Protein AF-A0A2T1HLU1-F1 (afdb_monomer_lite)

Sequence (215 aa):
MAVMACAAAVSLAGPLRANEGPKGLVTSASASSLEPFRSGLAANMRNCAAGLTEGRRAAAMAALNRARHLALAATTVDSLGLQTADAFRQAYDAIKKARALVQDGRPERAAEVLAQAAAGLDKAPMGQPASFRAADALSGALGQTAVNASGETLGTLKGLHADKDHLVADLRVGGVLGLGAKTISLDADQVLLGRPYVALATKAGPTDLKNNSSK

Organism: NCBI:txid2109933

Radius of gyration: 18.02 Å; chains: 1; bounding box: 42×55×50 Å

Foldseek 3Di:
DDDDDDDDDADADDDADDDDAAFFKAAFPPDFFPVLLLVLLLVLLLQLLVCLVVVVNVSNVVSLQLNLQSLQLLLFRPQFDPQLNVLSVQLNVLSVVLVVCVVVVNNNVNSVSSNVSSVSSVPGDGDGGPHDRPHRRVPLQAQAFEAESNSATQAGFHDWDDDPRWIWTWGFDDDDPPPPTDTDIFTFRMWGRGPSYIYGHGPDDNVNSVVVVPD

Structure (mmCIF, N/CA/C/O backbone):
data_AF-A0A2T1HLU1-F1
#
_entry.id   AF-A0A2T1HLU1-F1
#
loop_
_atom_site.group_PDB
_atom_site.id
_atom_site.type_symbol
_atom_site.label_atom_id
_atom_site.label_alt_id
_atom_site.label_comp_id
_atom_site.label_asym_id
_atom_site.label_entity_id
_atom_site.label_seq_id
_atom_site.pdbx_PDB_ins_code
_atom_site.Cartn_x
_atom_site.Cartn_y
_atom_site.Cartn_z
_atom_site.occupancy
_atom_site.B_iso_or_equiv
_atom_site.auth_seq_id
_atom_site.auth_comp_id
_atom_site.auth_asym_id
_atom_site.auth_atom_id
_atom_site.pdbx_PDB_model_num
ATOM 1 N N . MET A 1 1 ? 14.516 30.848 -26.132 1.00 34.84 1 MET A N 1
ATOM 2 C CA . MET A 1 1 ? 13.558 29.786 -25.756 1.00 34.84 1 MET A CA 1
ATOM 3 C C . MET A 1 1 ? 13.816 28.578 -26.636 1.00 34.84 1 MET A C 1
ATOM 5 O O . MET A 1 1 ? 13.487 28.634 -27.809 1.00 34.84 1 MET A O 1
ATOM 9 N N . ALA A 1 2 ? 14.448 27.539 -26.094 1.00 31.67 2 ALA A N 1
ATOM 10 C CA . ALA A 1 2 ? 14.450 26.185 -26.648 1.00 31.67 2 ALA A CA 1
ATOM 11 C C . ALA A 1 2 ? 15.006 25.261 -25.555 1.00 31.67 2 ALA A C 1
ATOM 13 O O . ALA A 1 2 ? 16.210 25.250 -25.319 1.00 31.67 2 ALA A O 1
ATOM 14 N N . VAL A 1 3 ? 14.133 24.552 -24.834 1.00 30.11 3 VAL A N 1
ATOM 15 C CA . VAL A 1 3 ? 14.560 23.445 -23.968 1.00 30.11 3 VAL A CA 1
ATOM 16 C C . VAL A 1 3 ? 14.265 22.170 -24.739 1.00 30.11 3 VAL A C 1
ATOM 18 O O . VAL A 1 3 ? 13.115 21.803 -24.964 1.00 30.11 3 VAL A O 1
ATOM 21 N N . MET A 1 4 ? 15.345 21.570 -25.217 1.00 27.19 4 MET A N 1
ATOM 22 C CA . MET A 1 4 ? 15.395 20.323 -25.959 1.00 27.19 4 MET A CA 1
ATOM 23 C C . MET A 1 4 ? 15.086 19.175 -24.985 1.00 27.19 4 MET A C 1
ATOM 25 O O . MET A 1 4 ? 15.872 18.897 -24.081 1.00 27.19 4 MET A O 1
ATOM 29 N N . ALA A 1 5 ? 13.920 18.542 -25.124 1.00 29.97 5 ALA A N 1
ATOM 30 C CA . ALA A 1 5 ? 13.559 17.352 -24.359 1.00 29.97 5 ALA A CA 1
ATOM 31 C C . ALA A 1 5 ? 14.216 16.122 -25.007 1.00 29.97 5 ALA A C 1
ATOM 33 O O . ALA A 1 5 ? 13.769 15.640 -26.046 1.00 29.97 5 ALA A O 1
ATOM 34 N N . CYS A 1 6 ? 15.302 15.630 -24.408 1.00 26.39 6 CYS A N 1
ATOM 35 C CA . CYS A 1 6 ? 15.896 14.346 -24.774 1.00 26.39 6 CYS A CA 1
ATOM 36 C C . CYS A 1 6 ? 14.992 13.207 -24.283 1.00 26.39 6 CYS A C 1
ATOM 38 O O . CYS A 1 6 ? 14.984 12.876 -23.099 1.00 26.39 6 CYS A O 1
ATOM 40 N N . ALA A 1 7 ? 14.246 12.600 -25.205 1.00 32.44 7 ALA A N 1
ATOM 41 C CA . ALA A 1 7 ? 13.585 11.319 -25.002 1.00 32.44 7 ALA A CA 1
ATOM 42 C C . ALA A 1 7 ? 14.643 10.202 -25.010 1.00 32.44 7 ALA A C 1
ATOM 44 O O . ALA A 1 7 ? 15.293 9.952 -26.025 1.00 32.44 7 ALA A O 1
ATOM 45 N N . ALA A 1 8 ? 14.850 9.544 -23.869 1.00 33.41 8 ALA A N 1
ATOM 46 C CA . ALA A 1 8 ? 15.719 8.378 -23.785 1.00 33.41 8 ALA A CA 1
ATOM 47 C C . ALA A 1 8 ? 14.944 7.129 -24.235 1.00 33.41 8 ALA A C 1
ATOM 49 O O . ALA A 1 8 ? 14.160 6.566 -23.475 1.00 33.41 8 ALA A O 1
ATOM 50 N N . ALA A 1 9 ? 15.171 6.703 -25.478 1.00 32.00 9 ALA A N 1
ATOM 51 C CA . ALA A 1 9 ? 14.734 5.404 -25.979 1.00 32.00 9 ALA A CA 1
ATOM 52 C C . ALA A 1 9 ? 15.482 4.271 -25.247 1.00 32.00 9 ALA A C 1
ATOM 54 O O . ALA A 1 9 ? 16.709 4.304 -25.106 1.00 32.00 9 ALA A O 1
ATOM 55 N N . VAL A 1 10 ? 14.741 3.273 -24.762 1.00 38.66 10 VAL A N 1
ATOM 56 C CA . VAL A 1 10 ? 15.277 2.094 -24.067 1.00 38.66 10 VAL A CA 1
ATOM 57 C C . VAL A 1 10 ? 15.763 1.079 -25.105 1.00 38.66 10 VAL A C 1
ATOM 59 O O . VAL A 1 10 ? 14.991 0.645 -25.951 1.00 38.66 10 VAL A O 1
ATOM 62 N N . SER A 1 11 ? 17.035 0.678 -25.028 1.00 29.33 11 SER A N 1
ATOM 63 C CA . SER A 1 11 ? 17.595 -0.435 -25.807 1.00 29.33 11 SER A CA 1
ATOM 64 C C . SER A 1 11 ? 18.069 -1.532 -24.849 1.00 29.33 11 SER A C 1
ATOM 66 O O . SER A 1 11 ? 18.832 -1.260 -23.920 1.00 29.33 11 SER A O 1
ATOM 68 N N . LEU A 1 12 ? 17.561 -2.753 -25.035 1.00 34.22 12 LEU A N 1
ATOM 69 C CA . LEU A 1 12 ? 17.848 -3.942 -24.226 1.00 34.22 12 LEU A CA 1
ATOM 70 C C . LEU A 1 12 ? 19.038 -4.699 -24.832 1.00 34.22 12 LEU A C 1
ATOM 72 O O . LEU A 1 12 ? 18.894 -5.334 -25.874 1.00 34.22 12 LEU A O 1
ATOM 76 N N . ALA A 1 13 ? 20.200 -4.674 -24.178 1.00 26.97 13 ALA A N 1
ATOM 77 C CA . ALA A 1 13 ? 21.336 -5.507 -24.569 1.00 26.97 13 ALA A CA 1
ATOM 78 C C . ALA A 1 13 ? 22.122 -6.005 -23.343 1.00 26.97 13 ALA A C 1
ATOM 80 O O . ALA A 1 13 ? 22.794 -5.220 -22.682 1.00 26.97 13 ALA A O 1
ATOM 81 N N . GLY A 1 14 ? 22.082 -7.319 -23.084 1.00 29.09 14 GLY A N 1
ATOM 82 C CA . GLY A 1 14 ? 23.094 -8.027 -22.280 1.00 29.09 14 GLY A CA 1
ATOM 83 C C . GLY A 1 14 ? 22.572 -8.883 -21.108 1.00 29.09 14 GLY A C 1
ATOM 84 O O . GLY A 1 14 ? 21.526 -8.570 -20.542 1.00 29.09 14 GLY A O 1
ATOM 85 N N . PRO A 1 15 ? 23.276 -9.981 -20.740 1.00 32.09 15 PRO A N 1
ATOM 86 C CA . PRO A 1 15 ? 22.834 -10.925 -19.713 1.00 32.09 15 PRO A CA 1
ATOM 87 C C . PRO A 1 15 ? 23.184 -10.466 -18.283 1.00 32.09 15 PRO A C 1
ATOM 89 O O . PRO A 1 15 ? 24.243 -9.894 -18.028 1.00 32.09 15 PRO A O 1
ATOM 92 N N . LEU A 1 16 ? 22.279 -10.769 -17.347 1.00 37.69 16 LEU A N 1
ATOM 93 C CA . LEU A 1 16 ? 22.214 -10.239 -15.979 1.00 37.69 16 LEU A CA 1
ATOM 94 C C . LEU A 1 16 ? 23.014 -11.083 -14.965 1.00 37.69 16 LEU A C 1
ATOM 96 O O . LEU A 1 16 ? 22.913 -12.310 -14.955 1.00 37.69 16 LEU A O 1
ATOM 100 N N . ARG A 1 17 ? 23.751 -10.428 -14.054 1.00 34.91 17 ARG A N 1
ATOM 101 C CA . ARG A 1 17 ? 24.368 -11.051 -12.864 1.00 34.91 17 ARG A CA 1
ATOM 102 C C . AR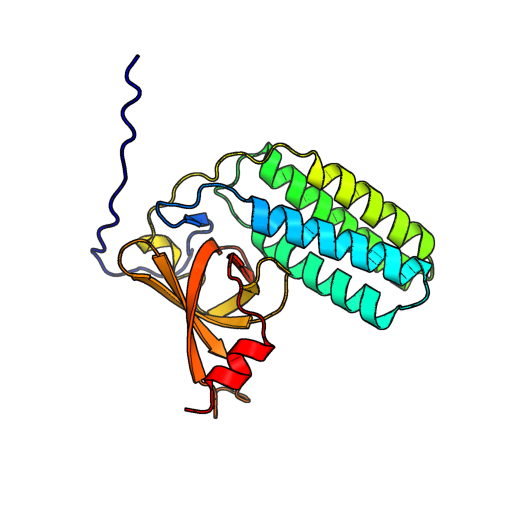G A 1 17 ? 23.479 -10.863 -11.631 1.00 34.91 17 ARG A C 1
ATOM 104 O O . ARG A 1 17 ? 22.910 -9.796 -11.425 1.00 34.91 17 ARG A O 1
ATOM 111 N N . ALA A 1 18 ? 23.370 -11.901 -10.805 1.00 40.62 18 ALA A N 1
ATOM 112 C CA . ALA A 1 18 ? 22.558 -11.913 -9.591 1.00 40.62 18 ALA A CA 1
ATOM 113 C C . ALA A 1 18 ? 23.353 -11.403 -8.377 1.00 40.62 18 ALA A C 1
ATOM 115 O O . ALA A 1 18 ? 24.439 -11.914 -8.112 1.00 40.62 18 ALA A O 1
ATOM 116 N N . ASN A 1 19 ? 22.807 -10.416 -7.653 1.00 41.62 19 ASN A N 1
ATOM 117 C CA . ASN A 1 19 ? 22.535 -10.500 -6.201 1.00 41.62 19 ASN A CA 1
ATOM 118 C C . ASN A 1 19 ? 22.195 -9.166 -5.521 1.00 41.62 19 ASN A C 1
ATOM 120 O O . ASN A 1 19 ? 21.765 -9.177 -4.373 1.00 41.62 19 ASN A O 1
ATOM 124 N N . GLU A 1 20 ? 22.210 -8.041 -6.228 1.00 44.56 20 GLU A N 1
ATOM 125 C CA . GLU A 1 20 ? 21.619 -6.792 -5.733 1.00 44.56 20 GLU A CA 1
ATOM 126 C C . GLU A 1 20 ? 20.820 -6.155 -6.866 1.00 44.56 20 GLU A C 1
ATOM 128 O O . GLU A 1 20 ? 21.337 -5.402 -7.681 1.00 44.56 20 GLU A O 1
ATOM 133 N N . GLY A 1 21 ? 19.554 -6.560 -6.995 1.00 43.56 21 GLY A N 1
ATOM 134 C CA . GLY A 1 21 ? 18.690 -5.993 -8.024 1.00 43.56 21 GLY A CA 1
ATOM 135 C C . GLY A 1 21 ? 18.366 -4.521 -7.720 1.00 43.56 21 GLY A C 1
ATOM 136 O O . GLY A 1 21 ? 18.108 -4.205 -6.555 1.00 43.56 21 GLY A O 1
ATOM 137 N N . PRO A 1 22 ? 18.353 -3.632 -8.723 1.00 49.66 22 PRO A N 1
ATOM 138 C CA . PRO A 1 22 ? 18.091 -2.213 -8.531 1.00 49.66 22 PRO A CA 1
ATOM 139 C C . PRO A 1 22 ? 16.688 -1.934 -8.002 1.00 49.66 22 PRO A C 1
ATOM 141 O O . PRO A 1 22 ? 15.705 -2.564 -8.393 1.00 49.66 22 PRO A O 1
ATOM 144 N N . LYS A 1 23 ? 16.613 -0.927 -7.135 1.00 56.12 23 LYS A N 1
ATOM 145 C CA . LYS A 1 23 ? 15.375 -0.280 -6.710 1.00 56.12 23 LYS A CA 1
ATOM 146 C C . LYS A 1 23 ? 15.230 1.013 -7.505 1.00 56.12 23 LYS A C 1
ATOM 148 O O . LYS A 1 23 ? 16.192 1.769 -7.626 1.00 56.12 23 LYS A O 1
ATOM 153 N N . GLY A 1 24 ? 14.050 1.291 -8.037 1.00 58.94 24 GLY A N 1
ATOM 154 C CA . GLY A 1 24 ? 13.871 2.454 -8.905 1.00 58.94 24 GLY A CA 1
ATOM 155 C C . GLY A 1 24 ? 12.438 2.633 -9.377 1.00 58.94 24 GLY A C 1
ATOM 156 O O . GLY A 1 24 ? 11.622 1.722 -9.256 1.00 58.94 24 GLY A O 1
ATOM 157 N N . LEU A 1 25 ? 12.125 3.804 -9.924 1.00 58.31 25 LEU A N 1
ATOM 158 C CA . LEU A 1 25 ? 10.894 3.993 -10.682 1.00 58.31 25 LEU A CA 1
ATOM 159 C C . LEU A 1 25 ? 11.155 3.754 -12.173 1.00 58.31 25 LEU A C 1
ATOM 161 O O . LEU A 1 25 ? 12.086 4.316 -12.748 1.00 58.31 25 LEU A O 1
ATOM 165 N N . VAL A 1 26 ? 10.289 2.964 -12.800 1.00 66.62 26 VAL A N 1
ATOM 166 C CA . VAL A 1 26 ? 10.208 2.813 -14.255 1.00 66.62 26 VAL A CA 1
ATOM 167 C C . VAL A 1 26 ? 8.943 3.521 -14.726 1.00 66.62 26 VAL A C 1
ATOM 169 O O . VAL A 1 26 ? 7.865 3.284 -14.179 1.00 66.62 26 VAL A O 1
ATOM 172 N N . THR A 1 27 ? 9.057 4.400 -15.718 1.00 57.19 27 THR A N 1
ATOM 173 C CA . THR A 1 27 ? 7.913 5.136 -16.267 1.00 57.19 27 THR A CA 1
ATOM 174 C C . THR A 1 27 ? 7.791 4.944 -17.770 1.00 57.19 27 THR A C 1
ATOM 176 O O . THR A 1 27 ? 8.790 4.773 -18.468 1.00 57.19 27 THR A O 1
ATOM 179 N N . SER A 1 28 ? 6.554 4.977 -18.263 1.00 55.19 28 SER A N 1
ATOM 180 C CA . SER A 1 28 ? 6.274 5.185 -19.686 1.00 55.19 28 SER A CA 1
ATOM 181 C C . SER A 1 28 ? 6.690 6.597 -20.118 1.00 55.19 28 SER A C 1
ATOM 183 O O . SER A 1 28 ? 6.848 7.493 -19.282 1.00 55.19 28 SER A O 1
ATOM 185 N N . ALA A 1 29 ? 6.835 6.826 -21.427 1.00 51.88 29 ALA A N 1
ATOM 186 C CA . ALA A 1 29 ? 7.208 8.138 -21.967 1.00 51.88 29 ALA A CA 1
ATOM 187 C C . ALA A 1 29 ? 6.184 9.243 -21.621 1.00 51.88 29 ALA A C 1
ATOM 189 O O . ALA A 1 29 ? 6.523 10.425 -21.585 1.00 51.88 29 ALA A O 1
ATOM 190 N N . SER A 1 30 ? 4.937 8.856 -21.331 1.00 45.25 30 SER A N 1
ATOM 191 C CA . SER A 1 30 ? 3.818 9.738 -20.986 1.00 45.25 30 SER A CA 1
ATOM 192 C C . SER A 1 30 ? 3.640 10.001 -19.488 1.00 45.25 30 SER A C 1
ATOM 194 O O . SER A 1 30 ? 2.820 10.840 -19.115 1.00 45.25 30 SER A O 1
ATOM 196 N N . ALA A 1 31 ? 4.364 9.299 -18.613 1.00 55.59 31 ALA A N 1
ATOM 197 C CA . ALA A 1 31 ? 4.151 9.366 -17.173 1.00 55.59 31 ALA A CA 1
ATOM 198 C C . ALA A 1 31 ? 5.407 9.857 -16.444 1.00 55.59 31 ALA A C 1
ATOM 200 O O . ALA A 1 31 ? 6.472 9.265 -16.545 1.00 55.59 31 ALA A O 1
ATOM 201 N N . SER A 1 32 ? 5.288 10.940 -15.675 1.00 58.56 32 SER A N 1
ATOM 202 C CA . SER A 1 32 ? 6.429 11.554 -14.972 1.00 58.56 32 SER A CA 1
ATOM 203 C C . SER A 1 32 ? 6.148 11.891 -13.505 1.00 58.56 32 SER A C 1
ATOM 205 O O . SER A 1 32 ? 6.942 12.580 -12.868 1.00 58.56 32 SER A O 1
ATOM 207 N N . SER A 1 33 ? 5.023 11.423 -12.949 1.00 70.25 33 SER A N 1
ATOM 208 C CA . SER A 1 33 ? 4.549 11.861 -11.632 1.00 70.25 33 SER A CA 1
ATOM 209 C C . SER A 1 33 ? 4.147 10.711 -10.721 1.00 70.25 33 SER A C 1
ATOM 211 O O . SER A 1 33 ? 3.265 9.933 -11.060 1.00 70.25 33 SER A O 1
ATOM 213 N N . LEU A 1 34 ? 4.678 10.700 -9.500 1.00 82.62 34 LEU A N 1
ATOM 214 C CA . LEU A 1 34 ? 4.344 9.750 -8.430 1.00 82.62 34 LEU A CA 1
ATOM 215 C C . LEU A 1 34 ? 2.917 9.904 -7.866 1.00 82.62 34 LEU A C 1
ATOM 217 O O . LEU A 1 34 ? 2.554 9.240 -6.891 1.00 82.62 34 LEU A O 1
ATOM 221 N N . GLU A 1 35 ? 2.105 10.770 -8.474 1.00 86.56 35 GLU A N 1
ATOM 222 C CA . GLU A 1 35 ? 0.759 11.114 -8.031 1.00 86.56 35 GLU A CA 1
ATOM 223 C C . GLU A 1 35 ? -0.157 9.918 -7.757 1.00 86.56 35 GLU A C 1
ATOM 225 O O . GLU A 1 35 ? -0.801 9.920 -6.705 1.00 86.56 35 GLU A O 1
ATOM 230 N N . PRO A 1 36 ? -0.222 8.875 -8.613 1.00 89.00 36 PRO A N 1
ATOM 231 C CA . PRO A 1 36 ? -1.123 7.752 -8.367 1.00 89.00 36 PRO A CA 1
ATOM 232 C C . PRO A 1 36 ? -0.821 7.058 -7.034 1.00 89.00 36 PRO A C 1
ATOM 234 O O . PRO A 1 36 ? -1.732 6.747 -6.266 1.00 89.00 36 PRO A O 1
ATOM 237 N N . PHE A 1 37 ? 0.464 6.870 -6.726 1.00 90.56 37 PHE A N 1
ATOM 238 C CA . PHE A 1 37 ? 0.914 6.208 -5.503 1.00 90.56 37 PHE A CA 1
ATOM 239 C C . PHE A 1 37 ? 0.718 7.089 -4.271 1.00 90.56 37 PHE A C 1
ATOM 241 O O . PHE A 1 37 ? 0.280 6.596 -3.230 1.00 90.56 37 PHE A O 1
ATOM 248 N N . ARG A 1 38 ? 0.993 8.395 -4.392 1.00 92.31 38 ARG A N 1
ATOM 249 C CA . ARG A 1 38 ? 0.718 9.372 -3.331 1.00 92.31 38 ARG A CA 1
ATOM 250 C C . ARG A 1 38 ? -0.767 9.394 -2.980 1.00 92.31 38 ARG A C 1
ATOM 252 O O . ARG A 1 38 ? -1.131 9.185 -1.824 1.00 92.31 38 ARG A O 1
ATOM 259 N N . SER A 1 39 ? -1.607 9.616 -3.988 1.00 92.69 39 SER A N 1
ATOM 260 C CA . SER A 1 39 ? -3.055 9.742 -3.841 1.00 92.69 39 SER A CA 1
ATOM 261 C C . SER A 1 39 ? -3.666 8.466 -3.265 1.00 92.69 39 SER A C 1
ATOM 263 O O . SER A 1 39 ? -4.430 8.520 -2.300 1.00 92.69 39 SER A O 1
ATOM 265 N N . GLY A 1 40 ? -3.268 7.294 -3.770 1.00 93.62 40 GLY A N 1
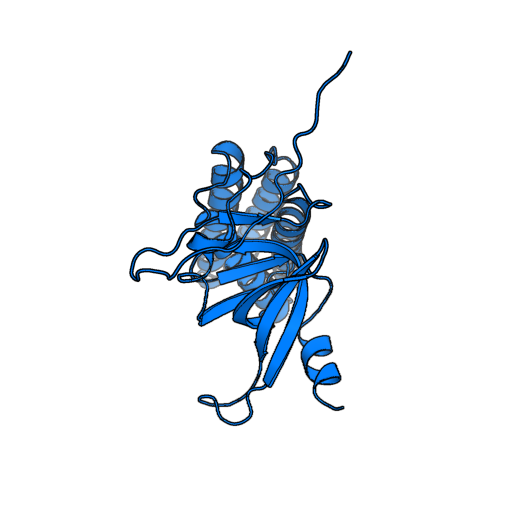ATOM 266 C CA . GLY A 1 40 ? -3.759 6.019 -3.254 1.00 93.62 40 GLY A CA 1
ATOM 267 C C . GLY A 1 40 ? -3.294 5.701 -1.829 1.00 93.62 40 GLY A C 1
ATOM 268 O O . GLY A 1 40 ? -4.068 5.150 -1.038 1.00 93.62 40 GLY A O 1
ATOM 269 N N . LEU A 1 41 ? -2.072 6.089 -1.449 1.00 95.62 41 LEU A N 1
ATOM 270 C CA . LEU A 1 41 ? -1.597 5.964 -0.070 1.00 95.62 41 LEU A CA 1
ATOM 271 C C . LEU A 1 41 ? -2.406 6.863 0.877 1.00 95.62 41 LEU A C 1
ATOM 273 O O . LEU A 1 41 ? -2.962 6.370 1.863 1.00 95.62 41 LEU A O 1
ATOM 277 N N . ALA A 1 42 ? -2.535 8.151 0.547 1.00 96.50 42 ALA A N 1
ATOM 278 C CA . ALA A 1 42 ? -3.305 9.112 1.334 1.00 96.50 42 ALA A CA 1
ATOM 279 C C . ALA A 1 42 ? -4.782 8.699 1.457 1.00 96.50 42 ALA A C 1
ATOM 281 O O . ALA A 1 42 ? -5.355 8.742 2.549 1.00 96.50 42 ALA A O 1
ATOM 282 N N . ALA A 1 43 ? -5.390 8.218 0.368 1.00 96.88 43 ALA A N 1
ATOM 283 C CA . ALA A 1 43 ? -6.762 7.723 0.364 1.00 96.88 43 ALA A CA 1
ATOM 284 C C . ALA A 1 43 ? -6.950 6.523 1.305 1.00 96.88 43 ALA A C 1
ATOM 286 O O . ALA A 1 43 ? -7.902 6.500 2.083 1.00 96.88 43 ALA A O 1
ATOM 287 N N . ASN A 1 44 ? -6.038 5.545 1.305 1.00 97.62 44 ASN A N 1
ATOM 288 C CA . ASN A 1 44 ? -6.124 4.413 2.232 1.00 97.62 44 ASN A CA 1
ATOM 289 C C . ASN A 1 44 ? -5.972 4.837 3.700 1.00 97.62 44 ASN A C 1
ATOM 291 O O . ASN A 1 44 ? -6.664 4.296 4.564 1.00 97.62 44 ASN A O 1
ATOM 295 N N . MET A 1 45 ? -5.110 5.814 3.992 1.00 98.25 45 MET A N 1
ATOM 296 C CA . MET A 1 45 ? -4.960 6.361 5.344 1.00 98.25 45 MET A CA 1
ATOM 297 C C . MET A 1 45 ? -6.240 7.069 5.804 1.00 98.25 45 MET A C 1
ATOM 299 O O . MET A 1 45 ? -6.715 6.800 6.907 1.00 98.25 45 MET A O 1
ATOM 303 N N . ARG A 1 46 ? -6.855 7.887 4.938 1.00 98.12 46 ARG A N 1
ATOM 304 C CA . ARG A 1 46 ? -8.150 8.538 5.201 1.00 98.12 46 ARG A CA 1
ATOM 305 C C . ARG A 1 46 ? -9.279 7.525 5.395 1.00 98.12 46 ARG A C 1
ATOM 307 O O . ARG A 1 46 ? -10.027 7.622 6.362 1.00 98.12 46 ARG A O 1
ATOM 314 N N . ASN A 1 47 ? -9.360 6.515 4.531 1.00 97.56 47 ASN A N 1
ATOM 315 C CA . ASN A 1 47 ? -10.361 5.450 4.630 1.00 97.56 47 ASN A CA 1
ATOM 316 C C . ASN A 1 47 ? -10.207 4.632 5.916 1.00 97.56 47 ASN A C 1
ATOM 318 O O . ASN A 1 47 ? -11.203 4.231 6.517 1.00 97.56 47 ASN A O 1
ATOM 322 N N . CYS A 1 48 ? -8.968 4.386 6.351 1.00 97.94 48 CYS A N 1
ATOM 323 C CA . CYS A 1 48 ? -8.706 3.752 7.634 1.00 97.94 48 CYS A CA 1
ATOM 324 C C . CYS A 1 48 ? -9.164 4.642 8.793 1.00 97.94 48 CYS A C 1
ATOM 326 O O . CYS A 1 48 ? -9.912 4.167 9.642 1.00 97.94 48 CYS A O 1
ATOM 328 N N . ALA A 1 49 ? -8.785 5.923 8.797 1.00 97.69 49 ALA A N 1
ATOM 329 C CA . ALA A 1 49 ? -9.191 6.871 9.831 1.00 97.69 49 ALA A CA 1
ATOM 330 C C . ALA A 1 49 ? -10.721 6.949 9.972 1.00 97.69 49 ALA A C 1
ATOM 332 O O . ALA A 1 49 ? -11.236 6.735 11.066 1.00 97.69 49 ALA A O 1
ATOM 333 N N . ALA A 1 50 ? -11.440 7.138 8.861 1.00 97.56 50 ALA A N 1
ATOM 334 C CA . ALA A 1 50 ? -12.904 7.158 8.838 1.00 97.56 50 ALA A CA 1
ATOM 335 C C . ALA A 1 50 ? -13.511 5.825 9.315 1.00 97.56 50 ALA A C 1
ATOM 337 O O . ALA A 1 50 ? -14.434 5.788 10.126 1.00 97.56 50 ALA A O 1
ATOM 338 N N . GLY A 1 51 ? -12.953 4.696 8.868 1.00 97.31 51 GLY A N 1
ATOM 339 C CA . GLY A 1 51 ? -13.413 3.379 9.301 1.00 97.31 51 GLY A CA 1
ATOM 340 C C . GLY A 1 51 ? -13.194 3.115 10.796 1.00 97.31 51 GLY A C 1
ATOM 341 O O . GLY A 1 51 ? -13.997 2.413 11.402 1.00 97.31 51 GLY A O 1
ATOM 342 N N . LEU A 1 52 ? -12.137 3.667 11.400 1.00 96.94 52 LEU A N 1
ATOM 343 C CA . LEU A 1 52 ? -11.901 3.576 12.843 1.00 96.94 52 LEU A CA 1
ATOM 344 C C . LEU A 1 52 ? -12.902 4.430 13.628 1.00 96.94 52 LEU A C 1
ATOM 346 O O . LEU A 1 52 ? -13.448 3.938 14.611 1.00 96.94 52 LEU A O 1
ATOM 350 N N . THR A 1 53 ? -13.193 5.654 13.175 1.00 95.88 53 THR A N 1
ATOM 351 C CA . THR A 1 53 ? -14.172 6.541 13.832 1.00 95.88 53 THR A CA 1
ATOM 352 C C . THR A 1 53 ? -15.607 6.033 13.718 1.00 95.88 53 THR A C 1
ATOM 354 O O . THR A 1 53 ? -16.404 6.222 14.627 1.00 95.88 53 THR A O 1
ATOM 357 N N . GLU A 1 54 ? -15.942 5.354 12.621 1.00 96.06 54 GLU A N 1
ATOM 358 C CA . GLU A 1 54 ? -17.279 4.799 12.371 1.00 96.06 54 GLU A CA 1
ATOM 359 C C . GLU A 1 54 ? -17.460 3.372 12.928 1.00 96.06 54 GLU A C 1
ATOM 361 O O . GLU A 1 54 ? -18.466 2.719 12.656 1.00 96.06 54 GLU A O 1
ATOM 366 N N . GLY A 1 55 ? -16.471 2.823 13.643 1.00 93.75 55 GLY A N 1
ATOM 367 C CA . GLY A 1 55 ? -16.533 1.458 14.183 1.00 93.75 55 GLY A CA 1
ATOM 368 C C . GLY A 1 55 ? -16.420 0.335 13.136 1.00 93.75 55 GLY A C 1
ATOM 369 O O . GLY A 1 55 ? -16.512 -0.847 13.471 1.00 93.75 55 GLY A O 1
ATOM 370 N N . ARG A 1 56 ? -16.141 0.653 11.865 1.00 96.06 56 ARG A N 1
ATOM 371 C CA . ARG A 1 56 ? -15.944 -0.306 10.759 1.00 96.06 56 ARG A CA 1
ATOM 372 C C . ARG A 1 56 ? -14.536 -0.915 10.771 1.00 96.06 56 ARG A C 1
ATOM 374 O O . ARG A 1 56 ? -13.796 -0.847 9.784 1.00 96.06 56 ARG A O 1
ATOM 381 N N . ARG A 1 57 ? -14.163 -1.560 11.882 1.00 92.62 57 ARG A N 1
ATOM 382 C CA . ARG A 1 57 ? -12.792 -2.039 12.156 1.00 92.62 57 ARG A CA 1
ATOM 383 C C . ARG A 1 57 ? -12.217 -2.931 11.052 1.00 92.62 57 ARG A C 1
ATOM 385 O O . ARG A 1 57 ? -11.063 -2.753 10.675 1.00 92.62 57 ARG A O 1
ATOM 392 N N . ALA A 1 58 ? -13.000 -3.855 10.494 1.00 94.19 58 ALA A N 1
ATOM 393 C CA . ALA A 1 58 ? -12.528 -4.743 9.427 1.00 94.19 58 ALA A CA 1
ATOM 394 C C . ALA A 1 58 ? -12.120 -3.967 8.159 1.00 94.19 58 ALA A C 1
ATOM 396 O O . ALA A 1 58 ? -11.010 -4.137 7.652 1.00 94.19 58 ALA A O 1
ATOM 397 N N . ALA A 1 59 ? -12.985 -3.062 7.689 1.00 94.12 59 ALA A N 1
ATOM 398 C CA . ALA A 1 59 ? -12.706 -2.214 6.531 1.00 94.12 59 ALA A CA 1
ATOM 399 C C . ALA A 1 59 ? -11.526 -1.264 6.795 1.00 94.12 59 ALA A C 1
ATOM 401 O O . ALA A 1 59 ? -10.666 -1.086 5.930 1.00 94.12 59 ALA A O 1
ATOM 402 N N . ALA A 1 60 ? -11.444 -0.715 8.011 1.00 95.81 60 ALA A N 1
ATOM 403 C CA . ALA A 1 60 ? -10.349 0.153 8.420 1.00 95.81 60 ALA A CA 1
ATOM 404 C C . ALA A 1 60 ? -8.996 -0.570 8.384 1.00 95.81 60 ALA A C 1
ATOM 406 O O . ALA A 1 60 ? -8.025 -0.050 7.836 1.00 95.81 60 ALA A O 1
ATOM 407 N N . MET A 1 61 ? -8.930 -1.794 8.913 1.00 96.81 61 MET A N 1
ATOM 408 C CA . MET A 1 61 ? -7.698 -2.585 8.923 1.00 96.81 61 MET A CA 1
ATOM 409 C C . MET A 1 61 ? -7.297 -3.063 7.526 1.00 96.81 61 MET A C 1
ATOM 411 O O . MET A 1 61 ? -6.103 -3.121 7.228 1.00 96.81 61 MET A O 1
ATOM 415 N N . ALA A 1 62 ? -8.266 -3.350 6.652 1.00 95.62 62 ALA A N 1
ATOM 416 C CA . ALA A 1 62 ? -7.992 -3.637 5.247 1.00 95.62 62 ALA A CA 1
ATOM 417 C C . ALA A 1 62 ? -7.344 -2.428 4.550 1.00 95.62 62 ALA A C 1
ATOM 419 O O . ALA A 1 62 ? -6.305 -2.575 3.905 1.00 95.62 62 ALA A O 1
ATOM 420 N N . ALA A 1 63 ? -7.894 -1.224 4.745 1.00 96.62 63 ALA A N 1
ATOM 421 C CA . ALA A 1 63 ? -7.310 0.013 4.227 1.00 96.62 63 ALA A CA 1
ATOM 422 C C . ALA A 1 63 ? -5.909 0.282 4.808 1.00 96.62 63 ALA A C 1
ATOM 424 O O . ALA A 1 63 ? -4.988 0.602 4.058 1.00 96.62 63 ALA A O 1
ATOM 425 N N . LEU A 1 64 ? -5.702 0.057 6.111 1.00 96.75 64 LEU A N 1
ATOM 426 C CA . LEU A 1 64 ? -4.388 0.196 6.747 1.00 96.75 64 LEU A CA 1
ATOM 427 C C . LEU A 1 64 ? -3.347 -0.757 6.148 1.00 96.75 64 LEU A C 1
ATOM 429 O O . LEU A 1 64 ? -2.189 -0.384 5.963 1.00 96.75 64 LEU A O 1
ATOM 433 N N . ASN A 1 65 ? -3.744 -1.993 5.834 1.00 96.12 65 ASN A N 1
ATOM 434 C CA . ASN A 1 65 ? -2.838 -2.963 5.232 1.00 96.12 65 ASN A CA 1
ATOM 435 C C . ASN A 1 65 ? -2.457 -2.574 3.794 1.00 96.12 65 ASN A C 1
ATOM 437 O O . ASN A 1 65 ? -1.280 -2.645 3.444 1.00 96.12 65 ASN A O 1
ATOM 441 N N . ARG A 1 66 ? -3.419 -2.081 3.000 1.00 95.56 66 ARG A N 1
ATOM 442 C CA . ARG A 1 66 ? -3.155 -1.527 1.660 1.00 95.56 66 ARG A CA 1
ATOM 443 C C . ARG A 1 66 ? -2.207 -0.330 1.710 1.00 95.56 66 ARG A C 1
ATOM 445 O O . ARG A 1 66 ? -1.222 -0.301 0.974 1.00 95.56 66 ARG A O 1
ATOM 452 N N . ALA A 1 67 ? -2.439 0.602 2.640 1.00 96.12 67 ALA A N 1
ATOM 453 C CA . ALA A 1 67 ? -1.538 1.730 2.883 1.00 96.12 67 ALA A CA 1
ATOM 454 C C . ALA A 1 67 ? -0.115 1.248 3.206 1.00 96.12 67 ALA A C 1
ATOM 456 O O . ALA A 1 67 ? 0.862 1.751 2.656 1.00 96.12 67 ALA A O 1
ATOM 457 N N . ARG A 1 68 ? 0.014 0.220 4.056 1.00 94.81 68 ARG A N 1
ATOM 458 C CA . ARG A 1 68 ? 1.315 -0.352 4.423 1.00 94.81 68 ARG A CA 1
ATOM 459 C C . ARG A 1 68 ? 2.062 -0.930 3.222 1.00 94.81 68 ARG A C 1
ATOM 461 O O . ARG A 1 68 ? 3.273 -0.748 3.138 1.00 94.81 68 ARG A O 1
ATOM 468 N N . HIS A 1 69 ? 1.377 -1.639 2.324 1.00 93.19 69 HIS A N 1
ATOM 469 C CA . HIS A 1 69 ? 2.012 -2.221 1.138 1.00 93.19 69 HIS A CA 1
ATOM 470 C C . HIS A 1 69 ? 2.588 -1.139 0.218 1.00 93.19 69 HIS A C 1
ATOM 472 O O . HIS A 1 69 ? 3.758 -1.218 -0.149 1.00 93.19 69 HIS A O 1
ATOM 478 N N . LEU A 1 70 ? 1.801 -0.098 -0.079 1.00 91.31 70 LEU A N 1
ATOM 479 C CA . LEU A 1 70 ? 2.256 1.047 -0.877 1.00 91.31 70 LEU A CA 1
ATOM 480 C C . LEU A 1 70 ? 3.419 1.781 -0.220 1.00 91.31 70 LEU A C 1
ATOM 482 O O . LEU A 1 70 ? 4.412 2.075 -0.876 1.00 91.31 70 LEU A O 1
ATOM 486 N N . ALA A 1 71 ? 3.312 2.055 1.081 1.00 91.69 71 ALA A N 1
ATOM 487 C CA . ALA A 1 71 ? 4.353 2.765 1.807 1.00 91.69 71 ALA A CA 1
ATOM 488 C C . ALA A 1 71 ? 5.674 1.976 1.820 1.00 91.69 71 ALA A C 1
ATOM 490 O O . ALA A 1 71 ? 6.739 2.564 1.659 1.00 91.69 71 ALA A O 1
ATOM 491 N N . LEU A 1 72 ? 5.626 0.644 1.940 1.00 89.94 72 LEU A N 1
ATOM 492 C CA . LEU A 1 72 ? 6.813 -0.214 1.833 1.00 89.94 72 LEU A CA 1
ATOM 493 C C . LEU A 1 72 ? 7.394 -0.242 0.418 1.00 89.94 72 LEU A C 1
ATOM 495 O O . LEU A 1 72 ? 8.614 -0.189 0.268 1.00 89.94 72 LEU A O 1
ATOM 499 N N . ALA A 1 73 ? 6.536 -0.290 -0.604 1.00 87.00 73 ALA A N 1
ATOM 500 C CA . ALA A 1 73 ? 6.982 -0.192 -1.988 1.00 87.00 73 ALA A CA 1
ATOM 501 C C . ALA A 1 73 ? 7.720 1.133 -2.217 1.00 87.00 73 ALA A C 1
ATOM 503 O O . ALA A 1 73 ? 8.823 1.122 -2.737 1.00 87.00 73 ALA A O 1
ATOM 504 N N . ALA A 1 74 ? 7.165 2.260 -1.761 1.00 85.94 74 ALA A N 1
ATOM 505 C CA . ALA A 1 74 ? 7.738 3.585 -1.994 1.00 85.94 74 ALA A CA 1
ATOM 506 C C . ALA A 1 74 ? 8.987 3.887 -1.142 1.00 85.94 74 ALA A C 1
ATOM 508 O O . ALA A 1 74 ? 9.956 4.439 -1.650 1.00 85.94 74 ALA A O 1
ATOM 509 N N . THR A 1 75 ? 9.007 3.512 0.142 1.00 84.94 75 THR A N 1
ATOM 510 C CA . THR A 1 75 ? 10.117 3.850 1.069 1.00 84.94 75 THR A CA 1
ATOM 511 C C . THR A 1 75 ? 11.438 3.157 0.754 1.00 84.94 75 THR A C 1
ATOM 513 O O . THR A 1 75 ? 12.477 3.542 1.285 1.00 84.94 75 THR A O 1
ATOM 516 N N . THR A 1 76 ? 11.401 2.129 -0.087 1.00 79.44 76 THR A N 1
ATOM 517 C CA . THR A 1 76 ? 12.567 1.333 -0.476 1.00 79.44 76 THR A CA 1
ATOM 518 C C . THR A 1 76 ? 13.063 1.654 -1.881 1.00 79.44 76 THR A C 1
ATOM 520 O O . THR A 1 76 ? 13.981 0.988 -2.352 1.00 79.44 76 THR A O 1
ATOM 523 N N . VAL A 1 77 ? 12.481 2.660 -2.542 1.00 77.25 77 VAL A N 1
ATOM 524 C CA . VAL A 1 77 ? 12.938 3.137 -3.848 1.00 77.25 77 VAL A CA 1
ATOM 525 C C . VAL A 1 77 ? 14.075 4.134 -3.656 1.00 77.25 77 VAL A C 1
ATOM 527 O O . VAL A 1 77 ? 13.863 5.256 -3.202 1.00 77.25 77 VAL A O 1
ATOM 530 N N . ASP A 1 78 ? 15.281 3.733 -4.049 1.00 70.38 78 ASP A N 1
ATOM 531 C CA . ASP A 1 78 ? 16.492 4.546 -3.874 1.00 70.38 78 ASP A CA 1
ATOM 532 C C . ASP A 1 78 ? 16.552 5.739 -4.858 1.00 70.38 78 ASP A C 1
ATOM 534 O O . ASP A 1 78 ? 17.296 6.689 -4.640 1.00 70.38 78 ASP A O 1
ATOM 538 N N . SER A 1 79 ? 15.743 5.728 -5.927 1.00 70.69 79 SER A N 1
ATOM 539 C CA . SER A 1 79 ? 15.703 6.781 -6.958 1.00 70.69 79 SER A CA 1
ATOM 540 C C . SER A 1 79 ? 14.761 7.953 -6.641 1.00 70.69 79 SER A C 1
ATOM 542 O O . SER A 1 79 ? 14.562 8.832 -7.486 1.00 70.69 79 SER A O 1
ATOM 544 N N . LEU A 1 80 ? 14.118 7.951 -5.470 1.00 75.06 80 LEU A N 1
ATOM 545 C CA . LEU A 1 80 ? 13.251 9.046 -5.040 1.00 75.06 80 LEU A CA 1
ATOM 546 C C . LEU A 1 80 ? 14.089 10.215 -4.519 1.00 75.06 80 LEU A C 1
ATOM 548 O O . LEU A 1 80 ? 15.033 10.029 -3.755 1.00 75.06 80 LEU A O 1
ATOM 552 N N . GLY A 1 81 ? 13.702 11.440 -4.882 1.00 76.62 81 GLY A N 1
ATOM 553 C CA . GLY A 1 81 ? 14.284 12.635 -4.272 1.00 76.62 81 GLY A CA 1
ATOM 554 C C . GLY A 1 81 ? 14.082 12.627 -2.752 1.00 76.62 81 GLY A C 1
ATOM 555 O O . GLY A 1 81 ? 13.040 12.179 -2.272 1.00 76.62 81 GLY A O 1
ATOM 556 N N . LEU A 1 82 ? 15.057 13.152 -2.001 1.00 81.62 82 LEU A N 1
ATOM 557 C CA . LEU A 1 82 ? 15.087 13.108 -0.529 1.00 81.62 82 LEU A CA 1
ATOM 558 C C . LEU A 1 82 ? 13.762 13.543 0.116 1.00 81.62 82 LEU A C 1
ATOM 560 O O . LEU A 1 82 ? 13.201 12.807 0.919 1.00 81.62 82 LEU A O 1
ATOM 564 N N . GLN A 1 83 ? 13.207 14.685 -0.305 1.00 84.38 83 GLN A N 1
ATOM 565 C CA . GLN A 1 83 ? 11.945 15.210 0.237 1.00 84.38 83 GLN A CA 1
ATOM 566 C C . GLN A 1 83 ? 10.759 14.263 0.004 1.00 84.38 83 GLN A C 1
ATOM 568 O O . GLN A 1 83 ? 9.909 14.085 0.876 1.00 84.38 83 GLN A O 1
ATOM 573 N N . THR A 1 84 ? 10.705 13.629 -1.168 1.00 84.94 84 THR A N 1
ATOM 574 C CA . THR A 1 84 ? 9.653 12.671 -1.513 1.00 84.94 84 THR A CA 1
ATOM 575 C C . THR A 1 84 ? 9.824 11.367 -0.736 1.00 84.94 84 THR A C 1
ATOM 577 O O . THR A 1 84 ? 8.853 10.858 -0.176 1.00 84.94 84 THR A O 1
ATOM 580 N N . ALA A 1 85 ? 11.052 10.854 -0.637 1.00 85.00 85 ALA A N 1
ATOM 581 C CA . ALA A 1 85 ? 11.362 9.677 0.169 1.00 85.00 85 ALA A CA 1
ATOM 582 C C . ALA A 1 85 ? 11.003 9.893 1.651 1.00 85.00 85 ALA A C 1
ATOM 584 O O . ALA A 1 85 ? 10.403 9.017 2.277 1.00 85.00 85 ALA A O 1
ATOM 585 N N . ASP A 1 86 ? 11.302 11.074 2.196 1.00 89.06 86 ASP A N 1
ATOM 586 C CA . ASP A 1 86 ? 10.976 11.439 3.575 1.00 89.06 86 ASP A CA 1
ATOM 587 C C . ASP A 1 86 ? 9.464 11.526 3.805 1.00 89.06 86 ASP A C 1
ATOM 589 O O . ASP A 1 86 ? 8.978 11.021 4.817 1.00 89.06 86 ASP A O 1
ATOM 593 N N . ALA A 1 87 ? 8.697 12.071 2.856 1.00 91.50 87 ALA A N 1
ATOM 594 C CA . ALA A 1 87 ? 7.237 12.099 2.944 1.00 91.50 87 ALA A CA 1
ATOM 595 C C . ALA A 1 87 ? 6.631 10.683 3.002 1.00 91.50 87 ALA A C 1
ATOM 597 O O . ALA A 1 87 ? 5.786 10.394 3.855 1.00 91.50 87 ALA A O 1
ATOM 598 N N . PHE A 1 88 ? 7.104 9.764 2.151 1.00 91.81 88 PHE A N 1
ATOM 599 C CA . PHE A 1 88 ? 6.681 8.360 2.200 1.00 91.81 88 PHE A CA 1
ATOM 600 C C . PHE A 1 88 ? 7.125 7.660 3.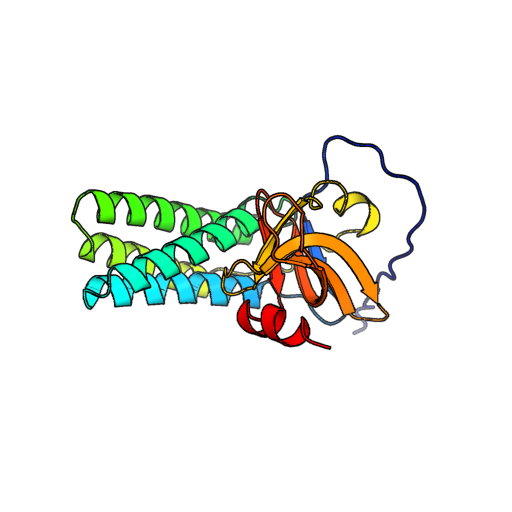493 1.00 91.81 88 PHE A C 1
ATOM 602 O O . PHE A 1 88 ? 6.366 6.856 4.043 1.00 91.81 88 PHE A O 1
ATOM 609 N N . ARG A 1 89 ? 8.314 7.981 4.022 1.00 92.69 89 ARG A N 1
ATOM 610 C CA . ARG A 1 89 ? 8.806 7.436 5.298 1.00 92.69 89 ARG A CA 1
ATOM 611 C C . ARG A 1 89 ? 7.955 7.905 6.477 1.00 92.69 89 ARG A C 1
ATOM 613 O O . ARG A 1 89 ? 7.535 7.079 7.281 1.00 92.69 89 ARG A O 1
ATOM 620 N N . GLN A 1 90 ? 7.612 9.190 6.529 1.00 94.56 90 GLN A N 1
ATOM 621 C CA . GLN A 1 90 ? 6.717 9.743 7.549 1.00 94.56 90 GLN A CA 1
ATOM 622 C C . GLN A 1 90 ? 5.328 9.093 7.500 1.00 94.56 90 GLN A C 1
ATOM 624 O O . GLN A 1 90 ? 4.780 8.724 8.541 1.00 94.56 90 GLN A O 1
ATOM 629 N N . ALA A 1 91 ? 4.773 8.885 6.301 1.00 95.88 91 ALA A N 1
ATOM 630 C CA . ALA A 1 91 ? 3.512 8.166 6.136 1.00 95.88 91 ALA A CA 1
ATOM 631 C C . ALA A 1 91 ? 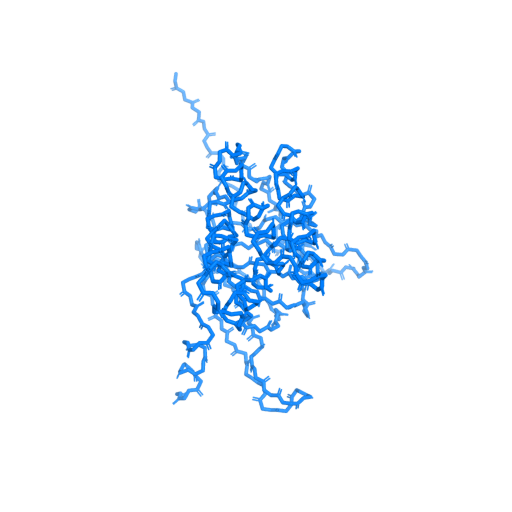3.614 6.711 6.635 1.00 95.88 91 ALA A C 1
ATOM 633 O O . ALA A 1 91 ? 2.719 6.227 7.334 1.00 95.88 91 ALA A O 1
ATOM 634 N N . TYR A 1 92 ? 4.720 6.021 6.341 1.00 96.06 92 TYR A N 1
ATOM 635 C CA . TYR A 1 92 ? 4.969 4.665 6.830 1.00 96.06 92 TYR A CA 1
ATOM 636 C C . TYR A 1 92 ? 5.054 4.590 8.363 1.00 96.06 92 TYR A C 1
ATOM 638 O O . TYR A 1 92 ? 4.436 3.716 8.980 1.00 96.06 92 TYR A O 1
ATOM 646 N N . ASP A 1 93 ? 5.765 5.522 8.995 1.00 97.25 93 ASP A N 1
ATOM 647 C CA . ASP A 1 93 ? 5.881 5.579 10.453 1.00 97.25 93 ASP A CA 1
ATOM 648 C C . ASP A 1 93 ? 4.535 5.890 11.120 1.00 97.25 93 ASP A C 1
ATOM 650 O O . ASP A 1 93 ? 4.186 5.273 12.133 1.00 97.25 93 ASP A O 1
ATOM 654 N N . ALA A 1 94 ? 3.720 6.758 10.513 1.00 97.88 94 ALA A N 1
ATOM 655 C CA . ALA A 1 94 ? 2.351 7.010 10.956 1.00 97.88 94 ALA A CA 1
ATOM 656 C C . ALA A 1 94 ? 1.479 5.745 10.885 1.00 97.88 94 ALA A C 1
ATOM 658 O O . ALA A 1 94 ? 0.744 5.457 11.828 1.00 97.88 94 ALA A O 1
ATOM 659 N N . ILE A 1 95 ? 1.606 4.940 9.824 1.00 97.94 95 ILE A N 1
ATOM 660 C CA . ILE A 1 95 ? 0.906 3.651 9.684 1.00 97.94 95 ILE A CA 1
ATOM 661 C C . ILE A 1 95 ? 1.338 2.663 10.775 1.00 97.94 95 ILE A C 1
ATOM 663 O O . ILE A 1 95 ? 0.486 2.011 11.390 1.00 97.94 95 ILE A O 1
ATOM 667 N N . LYS A 1 96 ? 2.645 2.555 11.055 1.00 97.50 96 LYS A N 1
ATOM 668 C CA . LYS A 1 96 ? 3.161 1.704 12.143 1.00 97.50 96 LYS A CA 1
ATOM 669 C C . LYS A 1 96 ? 2.608 2.139 13.498 1.00 97.50 96 LYS A C 1
ATOM 671 O O . LYS A 1 96 ? 2.113 1.301 14.251 1.00 97.50 96 LYS A O 1
ATOM 676 N N . LYS A 1 97 ? 2.643 3.443 13.779 1.00 97.88 97 LYS A N 1
ATOM 677 C CA . LYS A 1 97 ? 2.109 4.029 15.013 1.00 97.88 97 LYS A CA 1
ATOM 678 C C . LYS A 1 97 ? 0.604 3.802 15.148 1.00 97.88 97 LYS A C 1
ATOM 680 O O . LYS A 1 97 ? 0.143 3.408 16.214 1.00 97.88 97 LYS A O 1
ATOM 685 N N . ALA A 1 98 ? -0.159 3.998 14.076 1.00 97.69 98 ALA A N 1
ATOM 686 C CA . ALA A 1 98 ? -1.599 3.771 14.068 1.00 97.69 98 ALA A CA 1
ATOM 687 C C . ALA A 1 98 ? -1.951 2.303 14.346 1.00 97.69 98 ALA A C 1
ATOM 689 O O . ALA A 1 98 ? -2.861 2.031 15.123 1.00 97.69 98 ALA A O 1
ATOM 690 N N . ARG A 1 99 ? -1.198 1.346 13.783 1.00 96.94 99 ARG A N 1
ATOM 691 C CA . ARG A 1 99 ? -1.391 -0.080 14.085 1.00 96.94 99 ARG A CA 1
ATOM 692 C C . ARG A 1 99 ? -1.183 -0.381 15.571 1.00 96.94 99 ARG A C 1
ATOM 694 O O . ARG A 1 99 ? -2.013 -1.088 16.135 1.00 96.94 99 ARG A O 1
ATOM 701 N N . ALA A 1 100 ? -0.126 0.155 16.181 1.00 97.44 100 ALA A N 1
ATOM 702 C CA . ALA A 1 100 ? 0.120 -0.013 17.615 1.00 97.44 100 ALA A CA 1
ATOM 703 C C . ALA A 1 100 ? -1.037 0.568 18.445 1.00 97.44 100 ALA A C 1
ATOM 705 O O . ALA A 1 100 ? -1.623 -0.128 19.263 1.00 97.44 100 ALA A O 1
ATOM 706 N N . LEU A 1 101 ? -1.481 1.788 18.129 1.00 97.69 101 LEU A N 1
ATOM 707 C CA . LEU A 1 101 ? -2.616 2.421 18.810 1.00 97.69 101 LEU A CA 1
ATOM 708 C C . LEU A 1 101 ? -3.918 1.609 18.697 1.00 97.69 101 LEU A C 1
ATOM 710 O O . LEU A 1 101 ? -4.662 1.512 19.667 1.00 97.69 101 LEU A O 1
ATOM 714 N N . VAL A 1 102 ? -4.198 0.991 17.546 1.00 96.38 102 VAL A N 1
ATOM 715 C CA . VAL A 1 102 ? -5.368 0.107 17.387 1.00 96.38 102 VAL A CA 1
ATOM 716 C C . VAL A 1 102 ? -5.239 -1.172 18.228 1.00 96.38 102 VAL A C 1
ATOM 718 O O . VAL A 1 102 ? -6.251 -1.681 18.719 1.00 96.38 102 VAL A O 1
ATOM 721 N N . GLN A 1 103 ? -4.025 -1.708 18.380 1.00 95.50 103 GLN A N 1
ATOM 722 C CA . GLN A 1 103 ? -3.750 -2.867 19.238 1.00 95.50 103 GLN A CA 1
ATOM 723 C C . GLN A 1 103 ? -3.920 -2.519 20.720 1.00 95.50 103 GLN A C 1
ATOM 725 O O . GLN A 1 103 ? -4.522 -3.298 21.450 1.00 95.50 103 GLN A O 1
ATOM 730 N N . ASP A 1 104 ? -3.518 -1.312 21.114 1.00 96.88 104 ASP A N 1
ATOM 731 C CA . ASP A 1 104 ? -3.653 -0.785 22.477 1.00 96.88 104 ASP A CA 1
ATOM 732 C C . ASP A 1 104 ? -5.083 -0.312 22.813 1.00 96.88 104 ASP A C 1
ATOM 734 O O . ASP A 1 104 ? -5.318 0.279 23.865 1.00 96.88 104 ASP A O 1
ATOM 738 N N . GLY A 1 105 ? -6.053 -0.516 21.913 1.00 96.19 105 GLY A N 1
ATOM 739 C CA . GLY A 1 105 ? -7.448 -0.125 22.136 1.00 96.19 105 GLY A CA 1
ATOM 740 C C . GLY A 1 105 ? -7.717 1.378 22.013 1.00 96.19 105 GLY A C 1
ATOM 741 O O . GLY A 1 105 ? -8.696 1.861 22.569 1.00 96.19 105 GLY A O 1
ATOM 742 N N . ARG A 1 106 ? -6.882 2.122 21.275 1.00 97.12 106 ARG A N 1
ATOM 743 C CA . ARG A 1 106 ? -6.994 3.579 21.054 1.00 97.12 106 ARG A CA 1
ATOM 744 C C . ARG A 1 106 ? -7.265 3.938 19.578 1.00 97.12 106 ARG A C 1
ATOM 746 O O . ARG A 1 106 ? -6.441 4.622 18.953 1.00 97.12 106 ARG A O 1
ATOM 753 N N . PRO A 1 107 ? -8.374 3.468 18.976 1.00 96.31 107 PRO A N 1
ATOM 754 C CA . PRO A 1 107 ? -8.649 3.647 17.550 1.00 96.31 107 PRO A CA 1
ATOM 755 C C . PRO A 1 107 ? -8.870 5.112 17.140 1.00 96.31 107 PRO A C 1
ATOM 757 O O . PRO A 1 107 ? -8.486 5.483 16.034 1.00 96.31 107 PRO A O 1
ATOM 760 N N . GLU A 1 108 ? -9.395 5.969 18.016 1.00 96.12 108 GLU A N 1
ATOM 761 C CA . GLU A 1 108 ? -9.612 7.397 17.740 1.00 96.12 108 GLU A CA 1
ATOM 762 C C . GLU A 1 108 ? -8.272 8.113 17.555 1.00 96.12 108 GLU A C 1
ATOM 764 O O . GLU A 1 108 ? -8.053 8.829 16.579 1.00 96.12 108 GLU A O 1
ATOM 769 N N . ARG A 1 109 ? -7.307 7.830 18.441 1.00 97.56 109 ARG A N 1
ATOM 770 C CA . ARG A 1 109 ? -5.958 8.396 18.331 1.00 97.56 109 ARG A CA 1
ATOM 771 C C . ARG A 1 109 ? -5.222 7.868 17.102 1.00 97.56 109 ARG A C 1
ATOM 773 O O . ARG A 1 109 ? -4.433 8.595 16.501 1.00 97.56 109 ARG A O 1
ATOM 780 N N . ALA A 1 110 ? -5.466 6.613 16.722 1.00 97.81 110 ALA A N 1
ATOM 781 C CA . ALA A 1 110 ? -4.943 6.058 15.478 1.00 97.81 110 ALA A CA 1
ATOM 782 C C . ALA A 1 110 ? -5.529 6.778 14.251 1.00 97.81 110 ALA A C 1
ATOM 784 O O . ALA A 1 110 ? -4.780 7.108 13.330 1.00 97.81 110 ALA A O 1
ATOM 785 N N . ALA A 1 111 ? -6.833 7.070 14.259 1.00 97.81 111 ALA A N 1
ATOM 786 C CA . ALA A 1 111 ? -7.503 7.807 13.193 1.00 97.81 111 ALA A CA 1
ATOM 787 C C . ALA A 1 111 ? -6.934 9.223 13.024 1.00 97.81 111 ALA A C 1
ATOM 789 O O . ALA A 1 111 ? -6.615 9.619 11.904 1.00 97.81 111 ALA A O 1
ATOM 790 N N . GLU A 1 112 ? -6.717 9.952 14.122 1.00 97.88 112 GLU A N 1
ATOM 791 C CA . GLU A 1 112 ? -6.095 11.284 14.101 1.00 97.88 112 GLU A CA 1
ATOM 792 C C . GLU A 1 112 ? -4.696 11.263 13.469 1.00 97.88 112 GLU A C 1
ATOM 794 O O . GLU A 1 112 ? -4.397 12.074 12.591 1.00 97.88 112 GLU A O 1
ATOM 799 N N . VAL A 1 113 ? -3.847 10.307 13.873 1.00 98.12 113 VAL A N 1
ATOM 800 C CA . VAL A 1 113 ? -2.487 10.148 13.328 1.00 98.12 113 VAL A CA 1
ATOM 801 C C . VAL A 1 113 ? -2.525 9.896 11.820 1.00 98.12 113 VAL A C 1
ATOM 803 O O . VAL A 1 113 ? -1.751 10.496 11.074 1.00 98.12 113 VAL A O 1
ATOM 806 N N . LEU A 1 114 ? -3.431 9.032 11.359 1.00 98.06 114 LEU A N 1
ATOM 807 C CA . LEU A 1 114 ? -3.571 8.711 9.939 1.00 98.06 114 LEU A CA 1
ATOM 808 C C . LEU A 1 114 ? -4.115 9.892 9.132 1.00 98.06 114 LEU A C 1
ATOM 810 O O . LEU A 1 114 ? -3.608 10.157 8.044 1.00 98.06 114 LEU A O 1
ATOM 814 N N . ALA A 1 115 ? -5.101 10.621 9.656 1.00 97.56 115 ALA A N 1
ATOM 815 C CA . ALA A 1 115 ? -5.666 11.793 8.994 1.00 97.56 115 ALA A CA 1
ATOM 816 C C . ALA A 1 115 ? -4.626 12.916 8.844 1.00 97.56 115 ALA A C 1
ATOM 818 O O . ALA A 1 115 ? -4.480 13.485 7.760 1.00 97.56 115 ALA A O 1
ATOM 819 N N . GLN A 1 116 ? -3.855 13.191 9.901 1.00 97.19 116 GLN A N 1
ATOM 820 C CA . GLN A 1 116 ? -2.774 14.180 9.871 1.00 97.19 116 GLN A CA 1
ATOM 821 C C . GLN A 1 116 ? -1.683 13.799 8.870 1.00 97.19 116 GLN A C 1
ATOM 823 O O . GLN A 1 116 ? -1.267 14.628 8.062 1.00 97.19 116 GLN A O 1
ATOM 828 N N . ALA A 1 117 ? -1.240 12.542 8.890 1.00 97.00 117 ALA A N 1
ATOM 829 C CA . ALA A 1 117 ? -0.195 12.082 7.988 1.00 97.00 117 ALA A CA 1
ATOM 830 C C . ALA A 1 117 ? -0.666 12.034 6.522 1.00 97.00 117 ALA A C 1
ATOM 832 O O . ALA A 1 117 ? 0.109 12.379 5.635 1.00 97.00 117 ALA A O 1
ATOM 833 N N . ALA A 1 118 ? -1.938 11.711 6.257 1.00 96.75 118 ALA A N 1
ATOM 834 C CA . ALA A 1 118 ? -2.513 11.812 4.914 1.00 96.75 118 ALA A CA 1
ATOM 835 C C . ALA A 1 118 ? -2.517 13.263 4.406 1.00 96.75 118 ALA A C 1
ATOM 837 O O . ALA A 1 118 ? -2.074 13.525 3.292 1.00 96.75 118 ALA A O 1
ATOM 838 N N . ALA A 1 119 ? -2.942 14.217 5.241 1.00 95.44 119 ALA A N 1
ATOM 839 C CA . ALA A 1 119 ? -2.935 15.636 4.887 1.00 95.44 119 ALA A CA 1
ATOM 840 C C . ALA A 1 119 ? -1.513 16.191 4.676 1.00 95.44 119 ALA A C 1
ATOM 842 O O . ALA A 1 119 ? -1.308 17.058 3.827 1.00 95.44 119 ALA A O 1
ATOM 843 N N . GLY A 1 120 ? -0.533 15.706 5.445 1.00 93.75 120 GLY A N 1
ATOM 844 C CA . GLY A 1 120 ? 0.881 16.031 5.249 1.00 93.75 120 GLY A CA 1
ATOM 845 C C . GLY A 1 120 ? 1.419 15.482 3.928 1.00 93.75 120 GLY A C 1
ATOM 846 O O . GLY A 1 120 ? 2.074 16.207 3.184 1.00 93.75 120 GLY A O 1
ATOM 847 N N . LEU A 1 121 ? 1.076 14.234 3.602 1.00 92.75 121 LEU A N 1
ATOM 848 C CA . LEU A 1 121 ? 1.470 13.590 2.354 1.00 92.75 121 LEU A CA 1
ATOM 849 C C . LEU A 1 121 ? 0.867 14.288 1.122 1.00 92.75 121 LEU A C 1
ATOM 851 O O . LEU A 1 121 ? 1.585 14.505 0.149 1.00 92.75 121 LEU A O 1
ATOM 855 N N . ASP A 1 122 ? -0.403 14.703 1.177 1.00 91.88 122 ASP A N 1
ATOM 856 C CA . ASP A 1 122 ? -1.079 15.433 0.087 1.00 91.88 122 ASP A CA 1
ATOM 857 C C . ASP A 1 122 ? -0.390 16.781 -0.226 1.00 91.88 122 ASP A C 1
ATOM 859 O O . ASP A 1 122 ? -0.358 17.228 -1.375 1.00 91.88 122 ASP A O 1
ATOM 863 N N . LYS A 1 123 ? 0.215 17.417 0.786 1.00 89.44 123 LYS A N 1
ATOM 864 C CA . LYS A 1 123 ? 0.951 18.688 0.662 1.00 89.44 123 LYS A CA 1
ATOM 865 C C . LYS A 1 123 ? 2.434 18.512 0.341 1.00 89.44 123 LYS A C 1
ATOM 867 O O . LYS A 1 123 ? 3.102 19.498 0.032 1.00 89.44 123 LYS A O 1
ATOM 872 N N . ALA A 1 124 ? 2.965 17.297 0.454 1.00 86.25 124 ALA A N 1
ATOM 873 C CA . ALA A 1 124 ? 4.384 17.056 0.261 1.00 86.25 124 ALA A CA 1
ATOM 874 C C . ALA A 1 124 ? 4.779 17.289 -1.208 1.00 86.25 124 ALA A C 1
ATOM 876 O O . ALA A 1 124 ? 4.064 16.837 -2.114 1.00 86.25 124 ALA A O 1
ATOM 877 N N . PRO A 1 125 ? 5.919 17.958 -1.464 1.00 77.06 125 PRO A N 1
ATOM 878 C CA . PRO A 1 125 ? 6.429 18.117 -2.813 1.00 77.06 125 PRO A CA 1
ATOM 879 C C . PRO A 1 125 ? 6.784 16.739 -3.377 1.00 77.06 125 PRO A C 1
ATOM 881 O O . PRO A 1 125 ? 7.630 16.010 -2.848 1.00 77.06 125 PRO A O 1
ATOM 884 N N . MET A 1 126 ? 6.110 16.372 -4.463 1.00 76.31 126 MET A N 1
ATOM 885 C CA . MET A 1 126 ? 6.460 15.191 -5.240 1.00 76.31 126 MET A CA 1
ATOM 886 C C . MET A 1 126 ? 7.461 15.628 -6.296 1.00 76.31 126 MET A C 1
ATOM 888 O O . MET A 1 126 ? 7.115 16.333 -7.243 1.00 76.31 126 MET A O 1
ATOM 892 N N . GLY A 1 127 ? 8.722 15.257 -6.090 1.00 62.91 127 GLY A N 1
ATOM 893 C CA . GLY A 1 127 ? 9.747 15.447 -7.100 1.00 62.91 127 GLY A CA 1
ATOM 894 C C . GLY A 1 127 ? 9.466 14.576 -8.318 1.00 62.91 127 GLY A C 1
ATOM 895 O O . GLY A 1 127 ? 8.760 13.565 -8.234 1.00 62.91 127 GLY A O 1
ATOM 896 N N . GLN A 1 128 ? 10.062 14.950 -9.448 1.00 57.75 128 GLN A N 1
ATOM 897 C CA . GLN A 1 128 ? 10.157 14.013 -10.551 1.00 57.75 128 GLN A CA 1
ATOM 898 C C . GLN A 1 128 ? 11.064 12.852 -10.117 1.00 57.75 128 GLN A C 1
ATOM 900 O O . GLN A 1 128 ? 12.157 13.077 -9.591 1.00 57.75 128 GLN A O 1
ATOM 905 N N . PRO A 1 129 ? 10.607 11.613 -10.287 1.00 55.34 129 PRO A N 1
ATOM 906 C CA . PRO A 1 129 ? 11.423 10.441 -10.036 1.00 55.34 129 PRO A CA 1
ATOM 907 C C . PRO A 1 129 ? 12.604 10.430 -11.014 1.00 55.34 129 PRO A C 1
ATOM 909 O O . PRO A 1 129 ? 12.435 10.749 -12.191 1.00 55.34 129 PRO A O 1
ATOM 912 N N . ALA A 1 130 ? 13.803 10.074 -10.546 1.00 49.50 130 ALA A N 1
ATOM 913 C CA . ALA A 1 130 ? 14.948 9.953 -11.443 1.00 49.50 130 ALA A CA 1
ATOM 914 C C . ALA A 1 130 ? 14.667 8.857 -12.489 1.00 49.50 130 ALA A C 1
ATOM 916 O O . ALA A 1 130 ? 14.332 7.727 -12.129 1.00 49.50 130 ALA A O 1
ATOM 917 N N . SER A 1 131 ? 14.783 9.191 -13.778 1.00 46.84 131 SER A N 1
ATOM 918 C CA . SER A 1 131 ? 14.589 8.249 -14.884 1.00 46.84 131 SER A CA 1
ATOM 919 C C . SER A 1 131 ? 15.630 7.129 -14.814 1.00 46.84 131 SER A C 1
ATOM 921 O O . SER A 1 131 ? 16.831 7.408 -14.825 1.00 46.84 131 SER A O 1
ATOM 923 N N . PHE A 1 132 ? 15.186 5.873 -14.757 1.00 48.59 132 PHE A N 1
ATOM 924 C CA . PHE A 1 132 ? 16.065 4.709 -14.624 1.00 48.59 132 PHE A CA 1
ATOM 925 C C . PHE A 1 132 ? 16.196 3.921 -15.940 1.00 48.59 132 PHE A C 1
ATOM 927 O O . PHE A 1 132 ? 15.254 3.847 -16.728 1.00 48.59 132 PHE A O 1
ATOM 934 N N . ARG A 1 133 ? 17.358 3.289 -16.179 1.00 46.19 133 ARG A N 1
ATOM 935 C CA . ARG A 1 133 ? 17.565 2.368 -17.314 1.00 46.19 133 ARG A CA 1
ATOM 936 C C . ARG A 1 133 ? 17.032 0.971 -16.964 1.00 46.19 133 ARG A C 1
ATOM 938 O O . ARG A 1 133 ? 17.594 0.275 -16.129 1.00 46.19 133 ARG A O 1
ATOM 945 N N . ALA A 1 134 ? 15.944 0.566 -17.620 1.00 48.28 134 ALA A N 1
ATOM 946 C CA . ALA A 1 134 ? 15.099 -0.586 -17.277 1.00 48.28 134 ALA A CA 1
ATOM 947 C C . ALA A 1 134 ? 15.780 -1.975 -17.223 1.00 48.28 134 ALA A C 1
ATOM 949 O O . ALA A 1 134 ? 15.260 -2.867 -16.556 1.00 48.28 134 ALA A O 1
ATOM 950 N N . ALA A 1 135 ? 16.917 -2.182 -17.898 1.00 46.91 135 ALA A N 1
ATOM 951 C CA . ALA A 1 135 ? 17.498 -3.518 -18.071 1.00 46.91 135 ALA A CA 1
ATOM 952 C C . ALA A 1 135 ? 18.078 -4.106 -16.772 1.00 46.91 135 ALA A C 1
ATOM 954 O O . ALA A 1 135 ? 17.834 -5.272 -16.470 1.00 46.91 135 ALA A O 1
ATOM 955 N N . ASP A 1 136 ? 18.766 -3.298 -15.962 1.00 44.41 136 ASP A N 1
ATOM 956 C CA . ASP A 1 136 ? 19.426 -3.807 -14.756 1.00 44.41 136 ASP A CA 1
ATOM 957 C C . ASP A 1 136 ? 18.429 -4.020 -13.598 1.00 44.41 136 ASP A C 1
ATOM 959 O O . ASP A 1 136 ? 18.648 -4.886 -12.754 1.00 44.41 136 ASP A O 1
ATOM 963 N N . ALA A 1 137 ? 17.304 -3.281 -13.579 1.00 53.06 137 ALA A N 1
ATOM 964 C CA . ALA A 1 137 ? 16.337 -3.161 -12.469 1.00 53.06 137 ALA A CA 1
ATOM 965 C C . ALA A 1 137 ? 15.491 -4.409 -12.188 1.00 53.06 137 ALA A C 1
ATOM 967 O O . ALA A 1 137 ? 15.119 -4.692 -11.047 1.00 53.06 137 ALA A O 1
ATOM 968 N N . LEU A 1 138 ? 15.165 -5.160 -13.239 1.00 60.56 138 LEU A N 1
ATOM 969 C CA . LEU A 1 138 ? 14.131 -6.187 -13.171 1.00 60.56 138 LEU A CA 1
ATOM 970 C C . LEU A 1 138 ? 14.492 -7.351 -12.250 1.00 60.56 138 LEU A C 1
ATOM 972 O O . LEU A 1 138 ? 13.630 -7.846 -11.527 1.00 60.56 138 LEU A O 1
ATOM 976 N N . SER A 1 139 ? 15.754 -7.787 -12.266 1.00 60.53 139 SER A N 1
ATOM 977 C CA . SER A 1 139 ? 16.166 -9.076 -11.692 1.00 60.53 139 SER A CA 1
ATOM 978 C C . SER A 1 139 ? 15.826 -9.215 -10.199 1.00 60.53 139 SER A C 1
ATOM 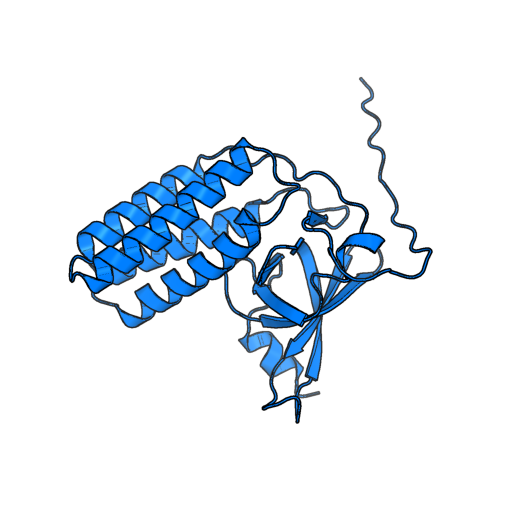980 O O . SER A 1 139 ? 15.415 -10.282 -9.752 1.00 60.53 139 SER A O 1
ATOM 982 N N . GLY A 1 140 ? 15.906 -8.124 -9.422 1.00 63.03 140 GLY A N 1
ATOM 983 C CA . GLY A 1 140 ? 15.552 -8.137 -7.994 1.00 63.03 140 GLY A CA 1
ATOM 984 C C . GLY A 1 140 ? 14.090 -7.846 -7.671 1.00 63.03 140 GLY A C 1
ATOM 985 O O . GLY A 1 140 ? 13.701 -7.988 -6.509 1.00 63.03 140 GLY A O 1
ATOM 986 N N . ALA A 1 141 ? 13.303 -7.409 -8.653 1.00 71.19 141 ALA A N 1
ATOM 987 C CA . ALA A 1 141 ? 11.871 -7.159 -8.525 1.00 71.19 141 ALA A CA 1
ATOM 988 C C . ALA A 1 141 ? 11.030 -8.381 -8.922 1.00 71.19 141 ALA A C 1
ATOM 990 O O . ALA A 1 141 ? 9.903 -8.542 -8.450 1.00 71.19 141 ALA A O 1
ATOM 991 N N . LEU A 1 142 ? 11.580 -9.275 -9.750 1.00 80.00 142 LEU A N 1
ATOM 992 C CA . LEU A 1 142 ? 10.935 -10.541 -10.078 1.00 80.00 142 LEU A CA 1
ATOM 993 C C . LEU A 1 142 ? 10.702 -11.379 -8.815 1.00 80.00 142 LEU A C 1
ATOM 995 O O . LEU A 1 142 ? 11.543 -11.470 -7.925 1.00 80.00 142 LEU A O 1
ATOM 999 N N . GLY A 1 143 ? 9.529 -11.999 -8.731 1.00 83.19 143 GLY A N 1
ATOM 1000 C CA . GLY A 1 143 ? 9.113 -12.775 -7.564 1.00 83.19 143 GLY A CA 1
ATOM 1001 C C . GLY A 1 143 ? 8.539 -11.939 -6.418 1.00 83.19 143 GLY A C 1
ATOM 1002 O O . GLY A 1 143 ? 7.985 -12.518 -5.484 1.00 83.19 143 GLY A O 1
ATOM 1003 N N . GLN A 1 144 ? 8.602 -10.607 -6.486 1.00 87.44 144 GLN A N 1
ATOM 1004 C CA . GLN A 1 144 ? 7.975 -9.748 -5.488 1.00 87.44 144 GLN A CA 1
ATOM 1005 C C . GLN A 1 144 ? 6.458 -9.652 -5.664 1.00 87.44 144 GLN A C 1
ATOM 1007 O O . GLN A 1 144 ? 5.907 -9.919 -6.735 1.00 87.44 144 GLN A O 1
ATOM 1012 N N . THR A 1 145 ? 5.772 -9.247 -4.595 1.00 90.69 145 THR A N 1
ATOM 1013 C CA . THR A 1 145 ? 4.322 -9.039 -4.636 1.00 90.69 145 THR A CA 1
ATOM 1014 C C . THR A 1 145 ? 4.010 -7.714 -5.324 1.00 90.69 145 THR A C 1
ATOM 1016 O O . THR A 1 145 ? 4.416 -6.656 -4.848 1.00 90.69 145 THR A O 1
ATOM 1019 N N . ALA A 1 146 ? 3.273 -7.772 -6.429 1.00 91.19 146 ALA A N 1
ATOM 1020 C CA . ALA A 1 146 ? 2.785 -6.603 -7.140 1.00 91.19 146 ALA A CA 1
ATOM 1021 C C . ALA A 1 146 ? 1.494 -6.083 -6.495 1.00 91.19 146 ALA A C 1
ATOM 1023 O O . ALA A 1 146 ? 0.569 -6.859 -6.220 1.00 91.19 146 ALA A O 1
ATOM 1024 N N . VAL A 1 147 ? 1.423 -4.772 -6.284 1.00 93.25 147 VAL A N 1
ATOM 1025 C CA . VAL A 1 147 ? 0.235 -4.058 -5.809 1.00 93.25 147 VAL A CA 1
ATOM 1026 C C . VAL A 1 147 ? -0.149 -2.950 -6.784 1.00 93.25 147 VAL A C 1
ATOM 1028 O O . VAL A 1 147 ? 0.726 -2.393 -7.439 1.00 93.25 147 VAL A O 1
ATOM 1031 N N . ASN A 1 148 ? -1.432 -2.606 -6.897 1.00 92.25 148 ASN A N 1
ATOM 1032 C CA . ASN A 1 148 ? -1.834 -1.412 -7.650 1.00 92.25 148 ASN A CA 1
ATOM 1033 C C . ASN A 1 148 ? -1.557 -0.129 -6.848 1.00 92.25 148 ASN A C 1
ATOM 1035 O O . ASN A 1 148 ? -1.197 -0.178 -5.670 1.00 92.25 148 ASN A O 1
ATOM 1039 N N . ALA A 1 149 ? -1.777 1.032 -7.466 1.00 91.12 149 ALA A N 1
ATOM 1040 C CA . ALA A 1 149 ? -1.664 2.338 -6.818 1.00 91.12 149 ALA A CA 1
ATOM 1041 C C . ALA A 1 149 ? -2.625 2.520 -5.626 1.00 91.12 149 ALA A C 1
ATOM 1043 O O . ALA A 1 149 ? -2.398 3.392 -4.798 1.00 91.12 149 ALA A O 1
ATOM 1044 N N . SER A 1 150 ? -3.652 1.675 -5.486 1.00 91.38 150 SER A N 1
ATOM 1045 C CA . SER A 1 150 ? -4.540 1.608 -4.316 1.00 91.38 150 SER A CA 1
ATOM 1046 C C . SER A 1 150 ? -4.065 0.621 -3.240 1.00 91.38 150 SER A C 1
ATOM 1048 O O . SER A 1 150 ? -4.741 0.454 -2.226 1.00 91.38 150 SER A O 1
ATOM 1050 N N . GLY A 1 151 ? -2.904 -0.015 -3.414 1.00 90.06 151 GLY A N 1
ATOM 1051 C CA . GLY A 1 151 ? -2.279 -0.926 -2.452 1.00 90.06 151 GLY A CA 1
ATOM 1052 C C . GLY A 1 151 ? -2.897 -2.317 -2.395 1.00 90.06 151 GLY A C 1
ATOM 1053 O O . GLY A 1 151 ? -2.593 -3.095 -1.487 1.00 90.06 151 GLY A O 1
ATOM 1054 N N . GLU A 1 152 ? -3.768 -2.638 -3.346 1.00 92.19 152 GLU A N 1
ATOM 1055 C CA . GLU A 1 152 ? -4.372 -3.955 -3.481 1.00 92.19 152 GLU A CA 1
ATOM 1056 C C . GLU A 1 152 ? -3.390 -4.918 -4.128 1.00 92.19 152 GLU A C 1
ATOM 1058 O O . GLU A 1 152 ? -2.740 -4.584 -5.116 1.00 92.19 152 GLU A O 1
ATOM 1063 N N . THR A 1 153 ? -3.298 -6.128 -3.584 1.00 91.50 153 THR A N 1
ATOM 1064 C CA . THR A 1 153 ? -2.443 -7.174 -4.140 1.00 91.50 153 THR A CA 1
ATOM 1065 C C . THR A 1 153 ? -2.999 -7.670 -5.467 1.00 91.50 153 THR A C 1
ATOM 1067 O O . THR A 1 153 ? -4.112 -8.190 -5.522 1.00 91.50 153 THR A O 1
ATOM 1070 N N . LEU A 1 154 ? -2.187 -7.559 -6.515 1.00 90.06 154 LEU A N 1
ATOM 1071 C CA . LEU A 1 154 ? -2.510 -8.032 -7.857 1.00 90.06 154 LEU A CA 1
ATOM 1072 C C . LEU A 1 154 ? -1.965 -9.443 -8.091 1.00 90.06 154 LEU A C 1
ATOM 1074 O O . LEU A 1 154 ? -2.653 -10.284 -8.659 1.00 90.06 154 LEU A O 1
ATOM 1078 N N . GLY A 1 155 ? -0.749 -9.728 -7.616 1.00 89.56 155 GLY A N 1
ATOM 1079 C CA . GLY A 1 155 ? -0.097 -11.021 -7.816 1.00 89.56 155 GLY A CA 1
ATOM 1080 C C . GLY A 1 155 ? 1.402 -10.973 -7.558 1.00 89.56 155 GLY A C 1
ATOM 1081 O O . GLY A 1 155 ? 1.883 -10.165 -6.769 1.00 89.56 155 GLY A O 1
ATOM 1082 N N . THR A 1 156 ? 2.151 -11.843 -8.227 1.00 89.88 156 THR A N 1
ATOM 1083 C CA . THR A 1 156 ? 3.617 -11.880 -8.175 1.00 89.88 156 THR A CA 1
ATOM 1084 C C . THR A 1 156 ? 4.204 -11.396 -9.495 1.00 89.88 156 THR A C 1
ATOM 1086 O O . THR A 1 156 ? 3.862 -11.957 -10.532 1.00 89.88 156 THR A O 1
ATOM 1089 N N . LEU A 1 157 ? 5.124 -10.429 -9.477 1.00 87.50 157 LEU A N 1
ATOM 1090 C CA . LEU A 1 157 ? 5.791 -9.957 -10.694 1.00 87.50 157 LEU A CA 1
ATOM 1091 C C . LEU A 1 157 ? 6.652 -11.074 -11.311 1.00 87.50 157 LEU A C 1
ATOM 1093 O O . LEU A 1 157 ? 7.473 -11.689 -10.627 1.00 87.50 157 LEU A O 1
ATOM 1097 N N . LYS A 1 158 ? 6.455 -11.355 -12.599 1.00 85.88 158 LYS A N 1
ATOM 1098 C CA . LYS A 1 158 ? 7.198 -12.351 -13.391 1.00 85.88 158 LYS A CA 1
ATOM 1099 C C . LYS A 1 158 ? 8.018 -11.737 -14.510 1.00 85.88 158 LYS A C 1
ATOM 1101 O O . LYS A 1 158 ? 9.068 -12.282 -14.833 1.00 85.88 158 LYS A O 1
ATOM 1106 N N . GLY A 1 159 ? 7.565 -10.610 -15.033 1.00 81.50 159 GLY A N 1
ATOM 1107 C CA . GLY A 1 159 ? 8.225 -9.863 -16.087 1.00 81.50 159 GLY A CA 1
ATOM 1108 C C . GLY A 1 159 ? 7.764 -8.415 -16.059 1.00 81.50 159 GLY A C 1
ATOM 1109 O O . GLY A 1 159 ? 6.711 -8.094 -15.512 1.00 81.50 159 GLY A O 1
ATOM 1110 N N . LEU A 1 160 ? 8.580 -7.539 -16.618 1.00 79.94 160 LEU A N 1
ATOM 1111 C CA . LEU A 1 160 ? 8.250 -6.148 -16.878 1.00 79.94 160 LEU A CA 1
ATOM 1112 C C . LEU A 1 160 ? 8.985 -5.763 -18.160 1.00 79.94 160 LEU A C 1
ATOM 1114 O O . LEU A 1 160 ? 10.208 -5.859 -18.234 1.00 79.94 160 LEU A O 1
ATOM 1118 N N . HIS A 1 161 ? 8.242 -5.376 -19.181 1.00 73.06 161 HIS A N 1
ATOM 1119 C CA . HIS A 1 161 ? 8.791 -5.016 -20.479 1.00 73.06 161 HIS A CA 1
ATOM 1120 C C . HIS A 1 161 ? 8.099 -3.761 -21.003 1.00 73.06 161 HIS A C 1
ATOM 1122 O O . HIS A 1 161 ? 7.047 -3.371 -20.507 1.00 73.06 161 HIS A O 1
ATOM 1128 N N . ALA A 1 162 ? 8.719 -3.093 -21.968 1.00 71.00 162 ALA A N 1
ATOM 1129 C CA . ALA A 1 162 ? 8.075 -2.005 -22.689 1.00 71.00 162 ALA A CA 1
ATOM 1130 C C . ALA A 1 162 ? 7.451 -2.577 -23.967 1.00 71.00 162 ALA A C 1
ATOM 1132 O O . ALA A 1 162 ? 8.150 -3.251 -24.726 1.00 71.00 162 ALA A O 1
ATOM 1133 N N . ASP A 1 163 ? 6.167 -2.310 -24.197 1.00 68.50 163 ASP A N 1
ATOM 1134 C CA . ASP A 1 163 ? 5.515 -2.514 -25.490 1.00 68.50 163 ASP A CA 1
ATOM 1135 C C . ASP A 1 163 ? 5.169 -1.144 -26.077 1.00 68.50 163 ASP A C 1
ATOM 1137 O O . ASP A 1 163 ? 4.350 -0.401 -25.530 1.00 68.50 163 ASP A O 1
ATOM 1141 N N . LYS A 1 164 ? 5.838 -0.793 -27.180 1.00 70.38 164 LYS A N 1
ATOM 1142 C CA . LYS A 1 164 ? 5.793 0.539 -27.804 1.00 70.38 164 LYS A CA 1
ATOM 1143 C C . LYS A 1 164 ? 6.075 1.650 -26.780 1.00 70.38 164 LYS A C 1
ATOM 1145 O O . LYS A 1 164 ? 7.226 1.834 -26.394 1.00 70.38 164 LYS A O 1
ATOM 1150 N N . ASP A 1 165 ? 5.026 2.343 -26.335 1.00 65.88 165 ASP A N 1
ATOM 1151 C CA . ASP A 1 165 ? 5.071 3.495 -25.430 1.00 65.88 165 ASP A CA 1
ATOM 1152 C C . ASP A 1 165 ? 4.554 3.179 -24.013 1.00 65.88 165 ASP A C 1
ATOM 1154 O O . ASP A 1 165 ? 4.527 4.064 -23.154 1.00 65.88 165 ASP A O 1
ATOM 1158 N N . HIS A 1 166 ? 4.164 1.930 -23.740 1.00 66.00 166 HIS A N 1
ATOM 1159 C CA . HIS A 1 166 ? 3.572 1.505 -22.469 1.00 66.00 166 HIS A CA 1
ATOM 1160 C C . HIS A 1 166 ? 4.457 0.486 -21.745 1.00 66.00 166 HIS A C 1
ATOM 1162 O O . HIS A 1 166 ? 5.172 -0.300 -22.370 1.00 66.00 166 HIS A O 1
ATOM 1168 N N . LEU A 1 167 ? 4.418 0.489 -20.408 1.00 75.19 167 LEU A N 1
ATOM 1169 C CA . LEU A 1 167 ? 5.036 -0.577 -19.622 1.00 75.19 167 LEU A CA 1
ATOM 1170 C C . LEU A 1 167 ? 4.016 -1.687 -19.423 1.00 75.19 167 LEU A C 1
ATOM 1172 O O . LEU A 1 167 ? 2.896 -1.438 -18.988 1.00 75.19 167 LEU A O 1
ATOM 1176 N N . VAL A 1 168 ? 4.436 -2.916 -19.672 1.00 79.50 168 VAL A N 1
ATOM 1177 C CA . VAL A 1 168 ? 3.629 -4.113 -19.491 1.00 79.50 168 VAL A CA 1
ATOM 1178 C C . VAL A 1 168 ? 4.259 -4.950 -18.387 1.00 79.50 168 VAL A C 1
ATOM 1180 O O . VAL A 1 168 ? 5.415 -5.369 -18.477 1.00 79.50 168 VAL A O 1
ATOM 1183 N N . ALA A 1 169 ? 3.506 -5.171 -17.313 1.00 83.25 169 ALA A N 1
ATOM 1184 C CA . ALA A 1 169 ? 3.899 -6.004 -16.187 1.00 83.25 169 ALA A CA 1
ATOM 1185 C C . ALA A 1 169 ? 3.233 -7.380 -16.289 1.00 83.25 169 ALA A C 1
ATOM 1187 O O . ALA A 1 169 ? 2.009 -7.494 -16.218 1.00 83.25 169 ALA A O 1
ATOM 1188 N N . ASP A 1 170 ? 4.040 -8.433 -16.380 1.00 84.50 170 ASP A N 1
ATOM 1189 C CA . ASP A 1 170 ? 3.560 -9.809 -16.342 1.00 84.50 170 ASP A CA 1
ATOM 1190 C C . ASP A 1 170 ? 3.435 -10.258 -14.891 1.00 84.50 170 ASP A C 1
ATOM 1192 O O . ASP A 1 170 ? 4.420 -10.330 -14.148 1.00 84.50 170 ASP A O 1
ATOM 1196 N N . LEU A 1 171 ? 2.218 -10.580 -14.475 1.00 86.88 171 LEU A N 1
ATOM 1197 C CA . LEU A 1 171 ? 1.887 -10.984 -13.121 1.00 86.88 171 LEU A CA 1
ATOM 1198 C C . LEU A 1 171 ? 1.433 -12.432 -13.088 1.00 86.88 171 LEU A C 1
ATOM 1200 O O . LEU A 1 171 ? 0.540 -12.838 -13.823 1.00 86.88 171 LEU A O 1
ATOM 1204 N N . ARG A 1 172 ? 1.983 -13.208 -12.157 1.00 86.75 172 ARG A N 1
ATOM 1205 C CA . ARG A 1 172 ? 1.418 -14.499 -11.776 1.00 86.75 172 ARG A CA 1
ATOM 1206 C C . ARG A 1 172 ? 0.319 -14.288 -10.741 1.00 86.75 172 ARG A C 1
ATOM 1208 O O . ARG A 1 172 ? 0.602 -13.798 -9.646 1.00 86.75 172 ARG A O 1
ATOM 1215 N N . VAL A 1 173 ? -0.899 -14.714 -11.058 1.00 86.19 173 VAL A N 1
ATOM 1216 C CA . VAL A 1 173 ? -2.084 -14.585 -10.200 1.00 86.19 173 VAL A CA 1
ATOM 1217 C C . VAL A 1 173 ? -2.715 -15.955 -9.960 1.00 86.19 173 VAL A C 1
ATOM 1219 O O . VAL A 1 173 ? -2.794 -16.792 -10.860 1.00 86.19 173 VAL A O 1
ATOM 1222 N N . GLY A 1 174 ? -3.164 -16.187 -8.725 1.00 77.75 174 GLY A N 1
ATOM 1223 C CA . GLY A 1 174 ? -3.818 -17.430 -8.319 1.00 77.75 174 GLY A CA 1
ATOM 1224 C C . GLY A 1 174 ? -2.873 -18.624 -8.141 1.00 77.75 174 GLY A C 1
ATOM 1225 O O . GLY A 1 174 ? -1.647 -18.493 -8.146 1.00 77.75 174 GLY A O 1
ATOM 1226 N N . GLY A 1 175 ? -3.489 -19.794 -7.964 1.00 65.94 175 GLY A N 1
ATOM 1227 C CA . GLY A 1 175 ? -2.828 -21.073 -7.714 1.00 65.94 175 GLY A CA 1
ATOM 1228 C C . GLY A 1 175 ? -2.371 -21.283 -6.266 1.00 65.94 175 GLY A C 1
ATOM 1229 O O . GLY A 1 175 ? -1.973 -20.351 -5.569 1.00 65.94 175 GLY A O 1
ATOM 1230 N N . VAL A 1 176 ? -2.407 -22.536 -5.812 1.00 58.47 176 VAL A N 1
ATOM 1231 C CA . VAL A 1 176 ? -1.833 -22.969 -4.528 1.00 58.47 176 VAL A CA 1
ATOM 1232 C C . VAL A 1 176 ? -0.513 -23.660 -4.848 1.00 58.47 176 VAL A C 1
ATOM 1234 O O . VAL A 1 176 ? -0.476 -24.560 -5.682 1.00 58.47 176 VAL A O 1
ATOM 1237 N N . LEU A 1 177 ? 0.593 -23.199 -4.254 1.00 62.62 177 LEU A N 1
ATOM 1238 C CA . LEU A 1 177 ? 1.941 -23.746 -4.498 1.00 62.62 177 LEU A CA 1
ATOM 1239 C C . LEU A 1 177 ? 2.372 -23.761 -5.984 1.00 62.62 177 LEU A C 1
ATOM 1241 O O . LEU A 1 177 ? 3.192 -24.572 -6.396 1.00 62.62 177 LEU A O 1
ATOM 1245 N N . GLY A 1 178 ? 1.847 -22.844 -6.803 1.00 58.41 178 GLY A N 1
ATOM 1246 C CA . GLY A 1 178 ? 2.183 -22.748 -8.229 1.00 58.41 178 GLY A CA 1
ATOM 1247 C C . GLY A 1 178 ? 1.350 -23.635 -9.160 1.00 58.41 178 GLY A C 1
ATOM 1248 O O . GLY A 1 178 ? 1.453 -23.461 -10.371 1.00 58.41 178 GLY A O 1
ATOM 1249 N N . LEU A 1 179 ? 0.480 -24.501 -8.633 1.00 59.03 179 LEU A N 1
ATOM 1250 C CA . LEU A 1 179 ? -0.484 -25.260 -9.432 1.00 59.03 179 LEU A CA 1
ATOM 1251 C C . LEU A 1 179 ? -1.730 -24.406 -9.706 1.00 59.03 179 LEU A C 1
ATOM 1253 O O . LEU A 1 179 ? -2.335 -23.866 -8.780 1.00 59.03 179 LEU A O 1
ATOM 1257 N N . GLY A 1 180 ? -2.095 -24.262 -10.984 1.00 69.88 180 GLY A N 1
ATOM 1258 C CA . GLY A 1 180 ? -3.249 -23.466 -11.429 1.00 69.88 180 GLY A CA 1
ATOM 1259 C C . GLY A 1 180 ? -3.021 -21.950 -11.463 1.00 69.88 180 GLY A C 1
ATOM 1260 O O . GLY A 1 180 ? -3.974 -21.193 -11.636 1.00 69.88 180 GLY A O 1
ATOM 1261 N N . ALA A 1 181 ? -1.778 -21.494 -11.287 1.00 78.62 181 ALA A N 1
ATOM 1262 C CA . ALA A 1 181 ? -1.433 -20.082 -11.405 1.00 78.62 181 ALA A CA 1
ATOM 1263 C C . ALA A 1 181 ? -1.385 -19.659 -12.880 1.00 78.62 181 ALA A C 1
ATOM 1265 O O . ALA A 1 181 ? -0.818 -20.372 -13.709 1.00 78.62 181 ALA A O 1
ATOM 1266 N N . LYS A 1 182 ? -1.943 -18.490 -13.201 1.00 82.44 182 LYS A N 1
ATOM 1267 C CA . LYS A 1 182 ? -1.922 -17.925 -14.558 1.00 82.44 182 LYS A CA 1
ATOM 1268 C C . LYS A 1 182 ? -1.017 -16.705 -14.609 1.00 82.44 182 LYS A C 1
ATOM 1270 O O . LYS A 1 182 ? -0.907 -15.982 -13.619 1.00 82.44 182 LYS A O 1
ATOM 1275 N N . THR A 1 183 ? -0.385 -16.488 -15.756 1.00 83.62 183 THR A N 1
ATOM 1276 C CA . THR A 1 183 ? 0.324 -15.241 -16.044 1.00 83.62 183 THR A CA 1
ATOM 1277 C C . THR A 1 183 ? -0.613 -14.326 -16.815 1.00 83.62 183 THR A C 1
ATOM 1279 O O . THR A 1 183 ? -1.205 -14.751 -17.803 1.00 83.62 183 THR A O 1
ATOM 1282 N N . ILE A 1 184 ? -0.758 -13.094 -16.347 1.00 85.69 184 ILE A N 1
ATOM 1283 C CA . ILE A 1 184 ? -1.528 -12.040 -17.001 1.00 85.69 184 ILE A CA 1
ATOM 1284 C C . ILE A 1 184 ? -0.619 -10.839 -17.222 1.00 85.69 184 ILE A C 1
ATOM 1286 O O . ILE A 1 184 ? 0.186 -10.515 -16.352 1.00 85.69 184 ILE A O 1
ATOM 1290 N N . SER A 1 185 ? -0.765 -10.179 -18.358 1.00 83.56 185 SER A N 1
ATOM 1291 C CA . SER A 1 185 ? -0.015 -8.971 -18.687 1.00 83.56 185 SER A CA 1
ATOM 1292 C C . SER A 1 185 ? -0.894 -7.756 -18.406 1.00 83.56 185 SER A C 1
ATOM 1294 O O . SER A 1 185 ? -2.064 -7.733 -18.791 1.00 83.56 185 SER A O 1
ATOM 1296 N N . LEU A 1 186 ? -0.356 -6.781 -17.677 1.00 84.44 186 LEU A N 1
ATOM 1297 C CA . LEU A 1 186 ? -1.055 -5.553 -17.319 1.00 84.44 186 LEU A CA 1
ATOM 1298 C C . LEU A 1 186 ? -0.299 -4.336 -17.806 1.00 84.44 186 LEU A C 1
ATOM 1300 O O . LEU A 1 186 ? 0.874 -4.165 -17.476 1.00 84.44 186 LEU A O 1
ATOM 1304 N N . ASP A 1 187 ? -1.025 -3.445 -18.466 1.00 82.88 187 ASP A N 1
ATOM 1305 C CA . ASP A 1 187 ? -0.527 -2.113 -18.753 1.00 82.88 187 ASP A CA 1
ATOM 1306 C C . ASP A 1 187 ? -0.383 -1.328 -17.446 1.00 82.88 187 ASP A C 1
ATOM 1308 O O . ASP A 1 187 ? -1.296 -1.249 -16.606 1.00 82.88 187 ASP A O 1
ATOM 1312 N N . ALA A 1 188 ? 0.799 -0.757 -17.277 1.00 78.12 188 ALA A N 1
ATOM 1313 C CA . ALA A 1 188 ? 1.152 0.128 -16.194 1.00 78.12 188 ALA A CA 1
ATOM 1314 C C . ALA A 1 188 ? 1.725 1.418 -16.780 1.00 78.12 188 ALA A C 1
ATOM 1316 O O . ALA A 1 188 ? 2.655 1.414 -17.583 1.00 78.12 188 ALA A O 1
ATOM 1317 N N . ASP A 1 189 ? 1.213 2.550 -16.317 1.00 78.31 189 ASP A N 1
ATOM 1318 C CA . ASP A 1 189 ? 1.780 3.841 -16.701 1.00 78.31 189 ASP A CA 1
ATOM 1319 C C . ASP A 1 189 ? 3.136 4.045 -16.010 1.00 78.31 189 ASP A C 1
ATOM 1321 O O . ASP A 1 189 ? 4.044 4.684 -16.550 1.00 78.31 189 ASP A O 1
ATOM 1325 N N . GLN A 1 190 ? 3.262 3.500 -14.793 1.00 77.00 190 GLN A N 1
ATOM 1326 C CA . GLN A 1 190 ? 4.417 3.640 -13.908 1.00 77.00 190 GLN A CA 1
ATOM 1327 C C . GLN A 1 190 ? 4.581 2.417 -13.010 1.00 77.00 190 GLN A C 1
ATOM 1329 O O . GLN A 1 190 ? 3.596 1.812 -12.578 1.00 77.00 190 GLN A O 1
ATOM 1334 N N . VAL A 1 191 ? 5.825 2.111 -12.651 1.00 81.12 191 VAL A N 1
ATOM 1335 C CA . VAL A 1 191 ? 6.179 0.996 -11.773 1.00 81.12 191 VAL A CA 1
ATOM 1336 C C . VAL A 1 191 ? 7.214 1.431 -10.741 1.00 81.12 191 VAL A C 1
ATOM 1338 O O . VAL A 1 191 ? 8.340 1.768 -11.095 1.00 81.12 191 VAL A O 1
ATOM 1341 N N . LEU A 1 192 ? 6.853 1.376 -9.458 1.00 83.81 192 LEU A N 1
ATOM 1342 C CA . LEU A 1 192 ? 7.783 1.517 -8.334 1.00 83.81 192 LEU A CA 1
ATOM 1343 C C . LEU A 1 192 ? 8.366 0.153 -7.970 1.00 83.81 192 LEU A C 1
ATOM 1345 O O . LEU A 1 192 ? 7.667 -0.701 -7.419 1.00 83.81 192 LEU A O 1
ATOM 1349 N N . LEU A 1 193 ? 9.657 -0.035 -8.232 1.00 81.44 193 LEU A N 1
ATOM 1350 C CA . LEU A 1 193 ? 10.415 -1.225 -7.858 1.00 81.44 193 LEU A CA 1
ATOM 1351 C C . LEU A 1 193 ? 10.955 -1.057 -6.432 1.00 81.44 193 LEU A C 1
ATOM 1353 O O . LEU A 1 193 ? 12.099 -0.648 -6.224 1.00 81.44 193 LEU A O 1
ATOM 1357 N N . GLY A 1 194 ? 10.093 -1.329 -5.454 1.00 78.56 194 GLY A N 1
ATOM 1358 C CA . GLY A 1 194 ? 10.441 -1.385 -4.037 1.00 78.56 194 GLY A CA 1
ATOM 1359 C C . GLY A 1 194 ? 10.798 -2.794 -3.565 1.00 78.56 194 GLY A C 1
ATOM 1360 O O . GLY A 1 194 ? 11.036 -3.699 -4.361 1.00 78.56 194 GLY A O 1
ATOM 1361 N N . ARG A 1 195 ? 10.842 -2.980 -2.242 1.00 81.38 195 ARG A N 1
ATOM 1362 C CA . ARG A 1 195 ? 10.927 -4.260 -1.526 1.00 81.38 195 ARG A CA 1
ATOM 1363 C C . ARG A 1 195 ? 10.068 -4.208 -0.253 1.00 81.38 195 ARG A C 1
ATOM 1365 O O . ARG A 1 195 ? 10.102 -3.212 0.462 1.00 81.38 195 ARG A O 1
ATOM 1372 N N . PRO A 1 196 ? 9.321 -5.273 0.092 1.00 86.25 196 PRO A N 1
ATOM 1373 C CA . PRO A 1 196 ? 9.122 -6.519 -0.658 1.00 86.25 196 PRO A CA 1
ATOM 1374 C C . PRO A 1 196 ? 8.009 -6.417 -1.723 1.00 86.25 196 PRO A C 1
ATOM 1376 O O . PRO A 1 196 ? 7.538 -7.444 -2.219 1.00 86.25 196 PRO A O 1
ATOM 1379 N N . TYR A 1 197 ? 7.536 -5.199 -2.005 1.00 89.00 197 TYR A N 1
ATOM 1380 C CA . TYR A 1 197 ? 6.433 -4.933 -2.918 1.00 89.00 197 TYR A CA 1
ATOM 1381 C C . TYR A 1 197 ? 6.892 -4.110 -4.115 1.00 89.00 197 TYR A C 1
ATOM 1383 O O . TYR A 1 197 ? 7.675 -3.171 -3.971 1.00 89.00 197 TYR A O 1
ATOM 1391 N N . VAL A 1 198 ? 6.286 -4.408 -5.260 1.00 88.19 198 VAL A N 1
ATOM 1392 C CA . VAL A 1 198 ? 6.329 -3.577 -6.463 1.00 88.19 198 VAL A CA 1
ATOM 1393 C C . VAL A 1 198 ? 4.973 -2.900 -6.606 1.00 88.19 198 VAL A C 1
ATOM 1395 O O . VAL A 1 198 ? 3.953 -3.583 -6.539 1.00 88.19 198 VAL A O 1
ATOM 1398 N N . ALA A 1 199 ? 4.931 -1.582 -6.794 1.00 89.25 199 ALA A N 1
ATOM 1399 C CA . ALA A 1 199 ? 3.670 -0.870 -7.003 1.00 89.25 199 ALA A CA 1
ATOM 1400 C C . ALA A 1 199 ? 3.490 -0.484 -8.475 1.00 89.25 199 ALA A C 1
ATOM 1402 O O . ALA A 1 199 ? 4.397 0.067 -9.090 1.00 89.25 199 ALA A O 1
ATOM 1403 N N . LEU A 1 200 ? 2.310 -0.758 -9.026 1.00 89.31 200 LEU A N 1
ATOM 1404 C CA . LEU A 1 200 ? 1.932 -0.492 -10.411 1.00 89.31 200 LEU A CA 1
ATOM 1405 C C . LEU A 1 200 ? 0.866 0.604 -10.455 1.00 89.31 200 LEU A C 1
ATOM 1407 O O . LEU A 1 200 ? -0.195 0.478 -9.837 1.00 89.31 200 LEU A O 1
ATOM 1411 N N . ALA A 1 201 ? 1.121 1.669 -11.209 1.00 87.81 201 ALA A N 1
ATOM 1412 C CA . ALA A 1 201 ? 0.094 2.629 -11.583 1.00 87.81 201 ALA A CA 1
ATOM 1413 C C . ALA A 1 201 ? -0.723 2.022 -12.726 1.00 87.81 201 ALA A C 1
ATOM 1415 O O . ALA A 1 201 ? -0.408 2.196 -13.899 1.00 87.81 201 ALA A O 1
ATOM 1416 N N . THR A 1 202 ? -1.737 1.247 -12.356 1.00 82.56 202 THR A N 1
ATOM 1417 C CA . THR A 1 202 ? -2.659 0.586 -13.279 1.00 82.56 202 THR A CA 1
ATOM 1418 C C . THR A 1 202 ? -4.090 0.770 -12.790 1.00 82.56 202 THR A C 1
ATO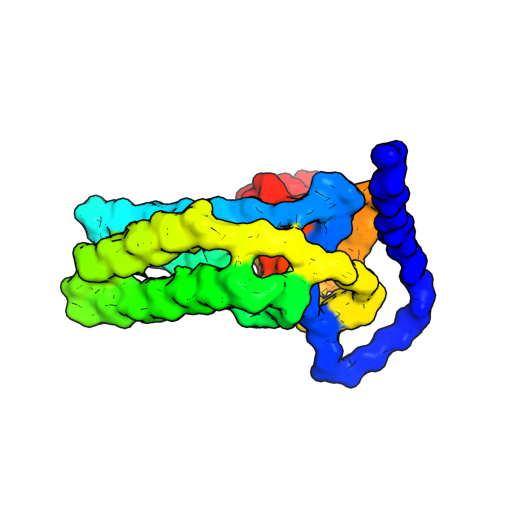M 1420 O O . THR A 1 202 ? -4.334 0.907 -11.588 1.00 82.56 202 THR A O 1
ATOM 1423 N N . LYS A 1 203 ? -5.039 0.775 -13.728 1.00 74.62 203 LYS A N 1
ATOM 1424 C CA . LYS A 1 203 ? -6.477 0.823 -13.429 1.00 74.62 203 LYS A CA 1
ATOM 1425 C C . LYS A 1 203 ? -7.039 -0.544 -13.032 1.00 74.62 203 LYS A C 1
ATOM 1427 O O . LYS A 1 203 ? -8.154 -0.597 -12.527 1.00 74.62 203 LYS A O 1
ATOM 1432 N N . ALA A 1 204 ? -6.292 -1.625 -13.261 1.00 75.31 204 ALA A N 1
ATOM 1433 C CA . ALA A 1 204 ? -6.751 -2.977 -12.981 1.00 75.31 204 ALA A CA 1
ATOM 1434 C C . ALA A 1 204 ? -6.846 -3.245 -11.468 1.00 75.31 204 ALA A C 1
ATOM 1436 O O . ALA A 1 204 ? -5.884 -3.052 -10.713 1.00 75.31 204 ALA A O 1
ATOM 1437 N N . GLY A 1 205 ? -8.011 -3.724 -11.033 1.00 75.06 205 GLY A N 1
ATOM 1438 C CA . GLY A 1 205 ? -8.235 -4.253 -9.692 1.00 75.06 205 GLY A CA 1
ATOM 1439 C C . GLY A 1 205 ? -8.092 -5.781 -9.647 1.00 75.06 205 GLY A C 1
ATOM 1440 O O . GLY A 1 205 ? -8.166 -6.444 -10.682 1.00 75.06 205 GLY A O 1
ATOM 1441 N N . PRO A 1 206 ? -7.960 -6.396 -8.455 1.00 71.12 206 PRO A N 1
ATOM 1442 C CA . PRO A 1 206 ? -7.829 -7.853 -8.307 1.00 71.12 206 PRO A CA 1
ATOM 1443 C C . PRO A 1 206 ? -8.979 -8.655 -8.937 1.00 71.12 206 PRO A C 1
ATOM 1445 O O . PRO A 1 206 ? -8.805 -9.810 -9.329 1.00 71.12 206 PRO A O 1
ATOM 1448 N N . THR A 1 207 ? -10.169 -8.060 -9.007 1.00 67.50 207 THR A N 1
ATOM 1449 C CA . THR A 1 207 ? -11.378 -8.671 -9.573 1.00 67.50 207 THR A CA 1
ATOM 1450 C C . THR A 1 207 ? -11.316 -8.756 -11.098 1.00 67.50 207 THR A C 1
ATOM 1452 O O . THR A 1 207 ? -11.734 -9.762 -11.669 1.00 67.50 207 THR A O 1
ATOM 1455 N N . ASP A 1 208 ? -10.711 -7.764 -11.754 1.00 67.56 208 ASP A N 1
ATOM 1456 C CA . ASP A 1 208 ? -10.554 -7.728 -13.214 1.00 67.56 208 ASP A CA 1
ATOM 1457 C C . ASP A 1 208 ? -9.608 -8.840 -13.688 1.00 67.56 208 ASP A C 1
ATOM 1459 O O . ASP A 1 208 ? -9.840 -9.493 -14.707 1.00 67.56 208 ASP A O 1
ATOM 1463 N N . LEU A 1 209 ? -8.593 -9.139 -12.871 1.00 65.69 209 LEU A N 1
ATOM 1464 C CA . LEU A 1 209 ? -7.616 -10.204 -13.115 1.00 65.69 209 LEU A CA 1
ATOM 1465 C C . LEU A 1 209 ? -8.261 -11.595 -13.077 1.00 65.69 209 LEU A C 1
ATOM 1467 O O . LEU A 1 209 ? -7.878 -12.485 -13.835 1.00 65.69 209 LEU A O 1
ATOM 1471 N N . LYS A 1 210 ? -9.273 -11.787 -12.223 1.00 59.84 210 LYS A N 1
ATOM 1472 C CA . LYS A 1 210 ? -10.025 -13.049 -12.134 1.00 59.84 210 LYS A CA 1
ATOM 1473 C C . LYS A 1 210 ? -10.977 -13.244 -13.316 1.00 59.84 210 LYS A C 1
ATOM 1475 O O . LYS A 1 210 ? -11.175 -14.378 -13.738 1.00 59.84 210 LYS A O 1
ATOM 1480 N N . ASN A 1 211 ? -11.522 -12.169 -13.886 1.00 54.78 211 ASN A N 1
ATOM 1481 C CA . ASN A 1 211 ? -12.489 -12.254 -14.987 1.00 54.78 211 ASN A CA 1
ATOM 1482 C C . ASN A 1 211 ? -11.824 -12.435 -16.359 1.00 54.78 211 ASN A C 1
ATOM 1484 O O . ASN A 1 211 ? -12.294 -13.245 -17.157 1.00 54.78 211 ASN A O 1
ATOM 1488 N N . ASN A 1 212 ? -10.667 -11.808 -16.597 1.00 49.88 212 ASN A N 1
ATOM 1489 C CA . ASN A 1 212 ? -9.840 -12.086 -17.782 1.00 49.88 212 ASN A CA 1
ATOM 1490 C C . ASN A 1 212 ? -9.168 -13.475 -17.754 1.00 49.88 212 ASN A C 1
ATOM 1492 O O . ASN A 1 212 ? -8.457 -13.841 -18.682 1.00 49.88 212 ASN A O 1
ATOM 1496 N N . SER A 1 213 ? -9.421 -14.276 -16.712 1.00 44.22 213 SER A N 1
ATOM 1497 C CA . SER A 1 213 ? -8.949 -15.659 -16.589 1.00 44.22 213 SER A CA 1
ATOM 1498 C C . SER A 1 213 ? -9.870 -16.702 -17.250 1.00 44.22 213 SER A C 1
ATOM 1500 O O . SER A 1 213 ? -9.571 -17.892 -17.125 1.00 44.22 213 SER A O 1
ATOM 1502 N N . SER A 1 214 ? -10.977 -16.303 -17.895 1.00 36.84 214 SER A N 1
ATOM 1503 C CA . SER A 1 214 ? -12.025 -17.218 -18.403 1.00 36.84 214 SER A CA 1
ATOM 1504 C C . SER A 1 214 ? -12.233 -17.202 -19.926 1.00 36.84 214 SER A C 1
ATOM 1506 O O . SER A 1 214 ? -13.300 -17.594 -20.392 1.00 36.84 214 SER A O 1
ATOM 1508 N N . LYS A 1 215 ? -11.244 -16.768 -20.710 1.00 34.56 215 LYS A N 1
ATOM 1509 C CA . LYS A 1 215 ? -11.236 -16.978 -22.165 1.00 34.56 215 LYS A CA 1
ATOM 1510 C C . LYS A 1 215 ? -10.011 -17.770 -22.583 1.00 34.56 215 LYS A C 1
ATOM 1512 O O . LYS A 1 215 ? -8.953 -17.565 -21.948 1.00 34.56 215 LYS A O 1
#

Secondary structure (DSSP, 8-state):
--------------PPPPS-PPPEEEE-TT----HHHHHHHHHHHHHHHHHHHTT-HHHHHHHHHHHHHHHHHHHT-TTS-HHHHHHHHHHHHHHHHHHHHHHTT-HHHHHHHHHHHHHHHHHS--PPPPP--HHHHGGGTTTSEEEETT--EEEEEEEEEEETTEEEEEEEE--BTTBT-EEEEEEESEEEE-SSEEEEE-S--HHHHHHTT--

pLDDT: mean 77.04, std 20.79, range [26.39, 98.25]